Protein AF-A0A8D8B0F3-F1 (afdb_monomer_lite)

Organism: Culex pipiens (NCBI:txid7175)

pLDDT: mean 78.75, std 16.41, range [31.86, 97.25]

Secondary structure (DSSP, 8-state):
---TT-TT---PPTT-EEE-TTT--EEEEEEGGG-HHHHHHHHTT-----EEEEETTEEEEEE-TT---------------GGG-HHHHHHHHHHHHTTEEEEEE--TTS-SPPEEEEEE-------S--SSPPPPPTTSSTTEEEEEEEETTEEEEEEEEEEEETTEEEE-GGGSEETTTEEEEEEEES-S-TT-SSSS---EEE-

Sequence (207 aa):
PCKAVDSSCFVRVPGDDCVVQRTNAPGICRPVAECPSVIDDIRNRRGNPTKCGFINKVQVVCCPDGVQPRTTSSTTSATATLSNHPKIAEKCAEYGEAVYSKEYVSSPLGVDEPRLQRLDKCGHKAVELIVDGEAAKSREFPHMALVGYGGVPAVQYLCGGSLVSDRFVLTAGHCIISQEHGPATVVRLGELALDSSNDEAFPEDFA

Structure (mmCIF, N/CA/C/O backbone):
data_AF-A0A8D8B0F3-F1
#
_entry.id   AF-A0A8D8B0F3-F1
#
loop_
_atom_site.group_PDB
_atom_site.id
_atom_site.type_symbol
_atom_site.label_atom_id
_atom_site.label_alt_id
_atom_site.label_comp_id
_atom_site.label_asym_id
_atom_site.label_entity_id
_atom_site.label_seq_id
_atom_site.pdbx_PDB_ins_code
_atom_site.Cartn_x
_atom_site.Cartn_y
_atom_site.Cartn_z
_atom_site.occupancy
_atom_site.B_iso_or_equiv
_atom_site.auth_seq_id
_atom_site.auth_comp_id
_atom_site.auth_asym_id
_atom_site.auth_atom_id
_atom_site.pdbx_PDB_model_num
ATOM 1 N N . PRO A 1 1 ? -0.234 13.756 14.899 1.00 34.56 1 PRO A N 1
ATOM 2 C CA . PRO A 1 1 ? 0.165 12.458 14.306 1.00 34.56 1 PRO A CA 1
ATOM 3 C C . PRO A 1 1 ? -0.014 11.330 15.330 1.00 34.56 1 PRO A C 1
ATOM 5 O O . PRO A 1 1 ? 0.627 11.345 16.378 1.00 34.56 1 PRO A O 1
ATOM 8 N N . CYS A 1 2 ? -0.964 10.423 15.100 1.00 32.31 2 CYS A N 1
ATOM 9 C CA . CYS A 1 2 ? -1.244 9.347 16.049 1.00 32.31 2 CYS A CA 1
ATOM 10 C C . CYS A 1 2 ? -0.330 8.148 15.774 1.00 32.31 2 CYS A C 1
ATOM 12 O O . CYS A 1 2 ? -0.227 7.685 14.641 1.00 32.31 2 CYS A O 1
ATOM 14 N N . LYS A 1 3 ? 0.351 7.679 16.822 1.00 31.86 3 LYS A N 1
ATOM 15 C CA . LYS A 1 3 ? 1.250 6.521 16.800 1.00 31.86 3 LYS A CA 1
ATOM 16 C C . LYS A 1 3 ? 0.427 5.234 16.890 1.00 31.86 3 LYS A C 1
ATOM 18 O O . LYS A 1 3 ? -0.490 5.156 17.700 1.00 31.86 3 LYS A O 1
ATOM 23 N N . ALA A 1 4 ? 0.806 4.217 16.121 1.00 35.56 4 ALA A N 1
ATOM 24 C CA . ALA A 1 4 ? 0.093 2.942 15.964 1.00 35.56 4 ALA A CA 1
ATOM 25 C C . ALA A 1 4 ? -0.005 2.048 17.226 1.00 35.56 4 ALA A C 1
ATOM 27 O O . ALA A 1 4 ? -0.521 0.941 17.140 1.00 35.56 4 ALA A O 1
ATOM 28 N N . VAL A 1 5 ? 0.481 2.497 18.390 1.00 38.06 5 VAL A N 1
ATOM 29 C CA . VAL A 1 5 ? 0.571 1.680 19.620 1.00 38.06 5 VAL A CA 1
ATOM 30 C C . VAL A 1 5 ? -0.311 2.223 20.751 1.00 38.06 5 VAL A C 1
ATOM 32 O O . VAL A 1 5 ? -0.392 1.623 21.818 1.00 38.06 5 VAL A O 1
ATOM 35 N N . ASP A 1 6 ? -0.996 3.348 20.541 1.00 32.00 6 ASP A N 1
ATOM 36 C CA . ASP A 1 6 ? -1.935 3.859 21.535 1.00 32.00 6 ASP A CA 1
ATOM 37 C C . ASP A 1 6 ? -3.355 3.357 21.231 1.00 32.00 6 ASP A C 1
ATOM 39 O O . ASP A 1 6 ? -3.942 3.667 20.191 1.00 32.00 6 ASP A O 1
ATOM 43 N N . SER A 1 7 ? -3.916 2.594 22.171 1.00 40.03 7 SER A N 1
ATOM 44 C CA . SER A 1 7 ? -5.300 2.098 22.156 1.00 40.03 7 SER A CA 1
ATOM 45 C C . SER A 1 7 ? -6.343 3.227 22.211 1.00 40.03 7 SER A C 1
ATOM 47 O O . SER A 1 7 ? -7.543 2.971 22.126 1.00 40.03 7 SER A O 1
ATOM 49 N N . SER A 1 8 ? -5.900 4.484 22.293 1.00 42.88 8 SER A N 1
ATOM 50 C CA . SER A 1 8 ? -6.717 5.689 22.158 1.00 42.88 8 SER A CA 1
ATOM 51 C C . SER A 1 8 ? -6.960 6.146 20.707 1.00 42.88 8 SER A C 1
ATOM 53 O O . SER A 1 8 ? -7.779 7.044 20.481 1.00 42.88 8 SER A O 1
ATOM 55 N N . CYS A 1 9 ? -6.300 5.545 19.707 1.00 45.97 9 CYS A N 1
ATOM 56 C CA . CYS A 1 9 ? -6.424 5.942 18.301 1.00 45.97 9 CYS A CA 1
ATOM 57 C C . CYS A 1 9 ? -7.470 5.117 17.533 1.00 45.97 9 CYS A C 1
ATOM 59 O O . CYS A 1 9 ? -7.173 4.468 16.530 1.00 45.97 9 CYS A O 1
ATOM 61 N N . PHE A 1 10 ? -8.722 5.173 17.979 1.00 55.19 10 PHE A N 1
ATOM 62 C CA . PHE A 1 10 ? -9.845 4.786 17.129 1.00 55.19 10 PHE A CA 1
ATOM 63 C C . PHE A 1 10 ? -10.117 5.902 16.115 1.00 55.19 10 PHE A C 1
ATOM 65 O O . PHE A 1 10 ? -10.173 7.078 16.483 1.00 55.19 10 PHE A O 1
ATOM 72 N N . VAL A 1 11 ? -10.290 5.543 14.837 1.00 56.44 11 VAL A N 1
ATOM 73 C CA . VAL A 1 11 ? -10.904 6.449 13.857 1.00 56.44 11 VAL A CA 1
ATOM 74 C C . VAL A 1 11 ? -12.311 6.730 14.367 1.00 56.44 11 VAL A C 1
ATOM 76 O O . VAL A 1 11 ? -13.155 5.836 14.354 1.00 56.44 11 VAL A O 1
ATOM 79 N N . ARG A 1 12 ? -12.540 7.944 14.871 1.00 68.75 12 ARG A N 1
ATOM 80 C CA . ARG A 1 12 ? -13.827 8.307 15.460 1.00 68.75 12 ARG A CA 1
ATOM 81 C C . ARG A 1 12 ? -14.841 8.527 14.345 1.00 68.75 12 ARG A C 1
ATOM 83 O O . ARG A 1 12 ? -14.588 9.298 13.412 1.00 68.75 12 ARG A O 1
ATOM 90 N N . VAL A 1 13 ? -15.969 7.837 14.431 1.00 70.06 13 VAL A N 1
ATOM 91 C CA . VAL A 1 13 ? -17.090 7.973 13.498 1.00 70.06 13 VAL A CA 1
ATOM 92 C C . VAL A 1 13 ? -18.001 9.127 13.940 1.00 70.06 13 VAL A C 1
ATOM 94 O O . VAL A 1 13 ? -17.898 9.606 15.072 1.00 70.06 13 VAL A O 1
ATOM 97 N N . PRO A 1 14 ? -18.879 9.652 13.065 1.00 76.19 14 PRO A N 1
ATOM 98 C CA . PRO A 1 14 ? -19.844 10.657 13.472 1.00 76.19 14 PRO A CA 1
ATOM 99 C C . PRO A 1 14 ? -20.709 10.156 14.620 1.00 76.19 14 PRO A C 1
ATOM 101 O O . PRO A 1 14 ? -21.250 9.055 14.552 1.00 76.19 14 PRO A O 1
ATOM 104 N N . GLY A 1 15 ? -20.859 10.991 15.642 1.00 74.19 15 GLY A N 1
ATOM 105 C CA . GLY A 1 15 ? -21.573 10.650 16.868 1.00 74.19 15 GLY A CA 1
ATOM 106 C C . GLY A 1 15 ? -20.673 10.215 18.023 1.00 74.19 15 GLY A C 1
ATOM 107 O O . GLY A 1 15 ? -21.148 10.228 19.154 1.00 74.19 15 GLY A O 1
ATOM 108 N N . ASP A 1 16 ? -19.394 9.913 17.782 1.00 78.38 16 ASP A N 1
ATOM 109 C CA . ASP A 1 16 ? -18.450 9.636 18.866 1.00 78.38 16 ASP A CA 1
ATOM 110 C C . ASP A 1 16 ? -18.144 10.909 19.661 1.00 78.38 16 ASP A C 1
ATOM 112 O O . ASP A 1 16 ? -17.936 11.986 19.089 1.00 78.38 16 ASP A O 1
ATOM 116 N N . ASP A 1 17 ? -18.045 10.773 20.983 1.00 82.75 17 ASP A N 1
ATOM 117 C CA . ASP A 1 17 ? -17.523 11.831 21.846 1.00 82.75 17 ASP A CA 1
ATOM 118 C C . ASP A 1 17 ? -16.095 12.180 21.423 1.00 82.75 17 ASP A C 1
ATOM 120 O O . ASP A 1 17 ? -15.359 11.328 20.930 1.00 82.75 17 ASP A O 1
ATOM 124 N N . CYS A 1 18 ? -15.664 13.420 21.621 1.00 83.69 18 CYS A N 1
ATOM 125 C CA . CYS A 1 18 ? -14.308 13.884 21.349 1.00 83.69 18 CYS A CA 1
ATOM 126 C C . CYS A 1 18 ? -13.928 15.058 22.250 1.00 83.69 18 CYS A C 1
ATOM 128 O O . CYS A 1 18 ? -14.769 15.656 22.914 1.00 83.69 18 CYS A O 1
ATOM 130 N N . VAL A 1 19 ? -12.636 15.382 22.294 1.00 86.25 19 VAL A N 1
ATOM 131 C CA . VAL A 1 19 ? -12.127 16.546 23.024 1.00 86.25 19 VAL A CA 1
ATOM 132 C C . VAL A 1 19 ? -11.327 17.401 22.057 1.00 86.25 19 VAL A C 1
ATOM 134 O O . VAL A 1 19 ? -10.432 16.908 21.368 1.00 86.25 19 VAL A O 1
ATOM 137 N N . VAL A 1 20 ? -11.659 18.687 21.987 1.00 83.25 20 VAL A N 1
ATOM 138 C CA . VAL A 1 20 ? -10.957 19.654 21.143 1.00 83.25 20 VAL A CA 1
ATOM 139 C C . VAL A 1 20 ? -9.551 19.861 21.707 1.00 83.25 20 VAL A C 1
ATOM 141 O O . VAL A 1 20 ? -9.396 20.389 22.804 1.00 83.25 20 VAL A O 1
ATOM 144 N N . GLN A 1 21 ? -8.510 19.508 20.951 1.00 81.62 21 GLN A N 1
ATOM 145 C CA . GLN A 1 21 ? -7.117 19.525 21.430 1.00 81.62 21 GLN A CA 1
ATOM 146 C C . GLN A 1 21 ? -6.632 20.913 21.872 1.00 81.62 21 GLN A C 1
ATOM 148 O O . GLN A 1 21 ? -5.777 21.022 22.744 1.00 81.62 21 GLN A O 1
ATOM 153 N N . ARG A 1 22 ? -7.170 21.984 21.276 1.00 77.50 22 ARG A N 1
ATOM 154 C CA . ARG A 1 22 ? -6.751 23.365 21.566 1.00 77.50 22 ARG A CA 1
ATOM 155 C C . ARG A 1 22 ? -7.355 23.918 22.855 1.00 77.50 22 ARG A C 1
ATOM 157 O O . ARG A 1 22 ? -6.695 24.659 23.571 1.00 77.50 22 ARG A O 1
ATOM 164 N N . THR A 1 23 ? -8.630 23.637 23.096 1.00 80.56 23 THR A N 1
ATOM 165 C CA . THR A 1 23 ? -9.413 24.253 24.181 1.00 80.56 23 THR A CA 1
ATOM 166 C C . THR A 1 23 ? -9.734 23.278 25.302 1.00 80.56 23 THR A C 1
ATOM 168 O O . THR A 1 23 ? -10.270 23.691 26.324 1.00 80.56 23 THR A O 1
ATOM 171 N N . ASN A 1 24 ? -9.428 21.994 25.109 1.00 81.44 24 ASN A N 1
ATOM 172 C CA . ASN A 1 24 ? -9.821 20.895 25.982 1.00 81.44 24 ASN A CA 1
ATOM 173 C C . ASN A 1 24 ? -11.343 20.812 26.212 1.00 81.44 24 ASN A C 1
ATOM 175 O O . ASN A 1 24 ? -11.803 20.254 27.205 1.00 81.44 24 ASN A O 1
ATOM 179 N N . ALA A 1 25 ? -12.127 21.397 25.300 1.00 82.50 25 ALA A N 1
ATOM 180 C CA . ALA A 1 25 ? -13.578 21.397 25.377 1.00 82.50 25 ALA A CA 1
ATOM 181 C C . ALA A 1 25 ? -14.131 20.044 24.898 1.00 82.50 25 ALA A C 1
ATOM 183 O O . ALA A 1 25 ? -13.638 19.521 23.890 1.00 82.50 25 ALA A O 1
ATOM 184 N N . PRO A 1 26 ? -15.147 19.483 25.575 1.00 85.94 26 PRO A N 1
ATOM 185 C CA . PRO A 1 26 ? -15.842 18.304 25.083 1.00 85.94 26 PRO A CA 1
ATOM 186 C C . PRO A 1 26 ? -16.615 18.645 23.802 1.00 85.94 26 PRO A C 1
ATOM 188 O O . PRO A 1 26 ? -17.116 19.757 23.635 1.00 85.94 26 PRO A O 1
ATOM 191 N N . GLY A 1 27 ? -16.698 17.682 22.895 1.00 88.06 27 GLY A N 1
ATOM 192 C CA . GLY A 1 27 ? -17.352 17.804 21.601 1.00 88.06 27 GLY A CA 1
ATOM 193 C C . GLY A 1 27 ? -17.874 16.459 21.113 1.00 88.06 27 GLY A C 1
ATOM 194 O O . GLY A 1 27 ? -17.629 15.425 21.731 1.00 88.06 27 GLY A O 1
ATOM 195 N N . ILE A 1 28 ? -18.562 16.475 19.976 1.00 88.81 28 ILE A N 1
ATOM 196 C CA . ILE A 1 28 ? -18.997 15.277 19.253 1.00 88.81 28 ILE A CA 1
ATOM 197 C C . ILE A 1 28 ? -18.438 15.336 17.831 1.00 88.81 28 ILE A C 1
ATOM 199 O O . ILE A 1 28 ? -18.448 16.388 17.184 1.00 88.81 28 ILE A O 1
ATOM 203 N N . CYS A 1 29 ? -17.939 14.211 17.328 1.00 86.75 29 CYS A N 1
ATOM 204 C CA . CYS A 1 29 ? -17.440 14.098 15.966 1.00 86.75 29 CYS A CA 1
ATOM 205 C C . CYS A 1 29 ? -18.591 14.237 14.964 1.00 86.75 29 CYS A C 1
ATOM 207 O O . CYS A 1 29 ? -19.554 13.472 15.006 1.00 86.75 29 CYS A O 1
ATOM 209 N N . ARG A 1 30 ? -18.507 15.208 14.048 1.00 88.81 30 ARG A N 1
ATOM 210 C CA . ARG A 1 30 ? -19.507 15.441 12.988 1.00 88.81 30 ARG A CA 1
ATOM 211 C C . ARG A 1 30 ? -18.830 15.900 11.691 1.00 88.81 30 ARG A C 1
ATOM 213 O O . ARG A 1 30 ? -17.687 16.369 11.735 1.00 88.81 30 ARG A O 1
ATOM 220 N N . PRO A 1 31 ? -19.483 15.760 10.523 1.00 87.81 31 PRO A N 1
ATOM 221 C CA . PRO A 1 31 ? -18.988 16.351 9.283 1.00 87.81 31 PRO A CA 1
ATOM 222 C C . PRO A 1 31 ? -18.727 17.848 9.457 1.00 87.81 31 PRO A C 1
ATOM 224 O O . PRO A 1 31 ? -19.528 18.543 10.077 1.00 87.81 31 PRO A O 1
ATOM 227 N N . VAL A 1 32 ? -17.638 18.365 8.880 1.00 87.31 32 VAL A N 1
ATOM 228 C CA . VAL A 1 32 ? -17.292 19.797 8.995 1.00 87.31 32 VAL A CA 1
ATOM 229 C C . VAL A 1 32 ? -18.427 20.723 8.541 1.00 87.31 32 VAL A C 1
ATOM 231 O O . VAL A 1 32 ? -18.614 21.784 9.121 1.00 87.31 32 VAL A O 1
ATOM 234 N N . ALA A 1 33 ? -19.233 20.289 7.568 1.00 83.94 33 ALA A N 1
ATOM 235 C CA . ALA A 1 33 ? -20.403 21.019 7.083 1.00 83.94 33 ALA A CA 1
ATOM 236 C C . ALA A 1 33 ? -21.503 21.217 8.148 1.00 83.94 33 ALA A C 1
ATOM 238 O O . ALA A 1 33 ? -22.312 22.129 8.025 1.00 83.94 33 ALA A O 1
ATOM 239 N N . GLU A 1 34 ? -21.528 20.384 9.190 1.00 86.88 34 GLU A N 1
ATOM 240 C CA . GLU A 1 34 ? -22.518 20.407 10.273 1.00 86.88 34 GLU A CA 1
ATOM 241 C C . GLU A 1 34 ? -22.009 21.116 11.540 1.00 86.88 34 GLU A C 1
ATOM 243 O O . GLU A 1 34 ? -22.671 21.056 12.575 1.00 86.88 34 GLU A O 1
ATOM 248 N N . CYS A 1 35 ? -20.843 21.771 11.489 1.00 88.44 35 CYS A N 1
ATOM 249 C CA . CYS A 1 35 ? -20.239 22.429 12.647 1.00 88.44 35 CYS A CA 1
ATOM 250 C C . CYS A 1 35 ? -19.888 23.903 12.361 1.00 88.44 35 CYS A C 1
ATOM 252 O O . CYS A 1 35 ? -18.762 24.199 11.944 1.00 88.44 35 CYS A O 1
ATOM 254 N N . PRO A 1 36 ? -20.826 24.847 12.582 1.00 88.50 36 PRO A N 1
ATOM 255 C CA . PRO A 1 36 ? -20.622 26.266 12.288 1.00 88.50 36 PRO A CA 1
ATOM 256 C C . PRO A 1 36 ? -19.442 26.885 13.045 1.00 88.50 36 PRO A C 1
ATOM 258 O O . PRO A 1 36 ? -18.662 27.617 12.442 1.00 88.50 36 PRO A O 1
ATOM 261 N N . SER A 1 37 ? -19.254 26.536 14.323 1.00 86.19 37 SER A N 1
ATOM 262 C CA . SER A 1 37 ? -18.134 27.033 15.140 1.00 86.19 37 SER A CA 1
ATOM 263 C C . SER A 1 37 ? -16.770 26.707 14.526 1.00 86.19 37 SER A C 1
ATOM 265 O O . SER A 1 37 ? -15.882 27.557 14.455 1.00 86.19 37 SER A O 1
ATOM 267 N N . VAL A 1 38 ? -16.615 25.485 14.014 1.00 87.38 38 VAL A N 1
ATOM 268 C CA . VAL A 1 38 ? -15.385 25.041 13.354 1.00 87.38 38 VAL A CA 1
ATOM 269 C C . VAL A 1 38 ? -15.227 25.680 11.973 1.00 87.38 38 VAL A C 1
ATOM 271 O O . VAL A 1 38 ? -14.112 26.050 11.604 1.00 87.38 38 VAL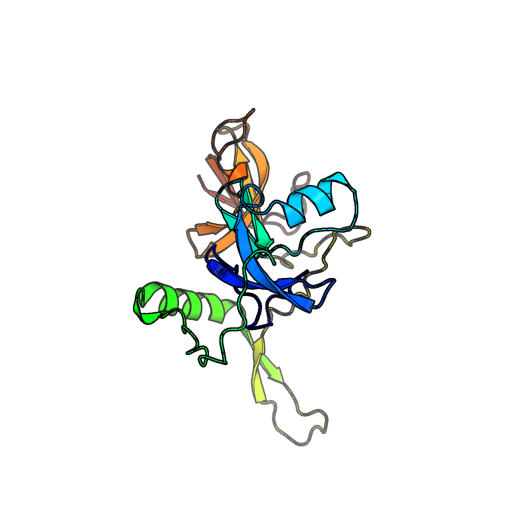 A O 1
ATOM 274 N N . ILE A 1 39 ? -16.315 25.859 11.217 1.00 87.31 39 ILE A N 1
ATOM 275 C CA . ILE A 1 39 ? -16.280 26.590 9.939 1.00 87.31 39 ILE A CA 1
ATOM 276 C C . ILE A 1 39 ? -15.801 28.031 10.161 1.00 87.31 39 ILE A C 1
ATOM 278 O O . ILE A 1 39 ? -14.943 28.510 9.415 1.00 87.31 39 ILE A O 1
ATOM 282 N N . ASP A 1 40 ? -16.297 28.706 11.198 1.00 86.12 40 ASP A N 1
ATOM 283 C CA . ASP A 1 40 ? -15.890 30.067 11.546 1.00 86.12 40 ASP A CA 1
ATOM 284 C C . ASP A 1 40 ? -14.425 30.137 11.989 1.00 86.12 40 ASP A C 1
ATOM 286 O O . ASP A 1 40 ? -13.707 31.061 11.594 1.00 86.12 40 ASP A O 1
ATOM 290 N N . ASP A 1 41 ? -13.946 29.154 12.751 1.00 85.25 41 ASP A N 1
ATOM 291 C CA . ASP A 1 41 ? -12.540 29.075 13.153 1.00 85.25 41 ASP A CA 1
ATOM 292 C C . ASP A 1 41 ? -11.609 28.864 11.949 1.00 85.25 41 ASP A C 1
ATOM 294 O O . ASP A 1 41 ? -10.568 29.524 11.853 1.00 85.25 41 ASP A O 1
ATOM 298 N N . ILE A 1 42 ? -11.997 28.018 10.989 1.00 84.38 42 ILE A N 1
ATOM 299 C CA . ILE A 1 42 ? -11.249 27.805 9.740 1.00 84.38 42 ILE A CA 1
ATOM 300 C C . ILE A 1 42 ? -11.253 29.086 8.899 1.00 84.38 42 ILE A C 1
ATOM 302 O O . ILE A 1 42 ? -10.196 29.540 8.449 1.00 84.38 42 ILE A O 1
ATOM 306 N N . ARG A 1 43 ? -12.425 29.708 8.715 1.00 87.88 43 ARG A N 1
ATOM 307 C CA . ARG A 1 43 ? -12.590 30.924 7.903 1.00 87.88 43 ARG A CA 1
ATOM 308 C C . ARG A 1 43 ? -11.782 32.094 8.458 1.00 87.88 43 ARG A C 1
ATOM 310 O O . ARG A 1 43 ? -11.183 32.844 7.690 1.00 87.88 43 ARG A O 1
ATOM 317 N N . ASN A 1 44 ? -11.724 32.216 9.781 1.00 89.69 44 ASN A N 1
ATOM 318 C CA . ASN A 1 44 ? -10.999 33.276 10.476 1.00 89.69 44 ASN A CA 1
ATOM 319 C C . ASN A 1 44 ? -9.555 32.893 10.849 1.00 89.69 44 ASN A C 1
ATOM 321 O O . ASN A 1 44 ? -8.909 33.635 11.588 1.00 89.69 44 ASN A O 1
ATOM 325 N N . ARG A 1 45 ? -9.039 31.755 10.354 1.00 82.44 45 ARG A N 1
ATOM 326 C CA . ARG A 1 45 ? -7.675 31.246 10.609 1.00 82.44 45 ARG A CA 1
ATOM 327 C C . ARG A 1 45 ? -7.316 31.152 12.101 1.00 82.44 45 ARG A C 1
ATOM 329 O O . ARG A 1 45 ? -6.171 31.379 12.486 1.00 82.44 45 ARG A O 1
ATOM 336 N N . ARG A 1 46 ? -8.287 30.807 12.950 1.00 79.50 46 ARG A N 1
ATOM 337 C CA . ARG A 1 46 ? -8.141 30.738 14.419 1.00 79.50 46 ARG A CA 1
ATOM 338 C C . ARG A 1 46 ? -7.543 29.422 14.925 1.00 79.50 46 ARG A C 1
ATOM 340 O O . ARG A 1 46 ? -7.301 29.277 16.123 1.00 79.50 46 ARG A O 1
ATOM 347 N N . GLY A 1 47 ? -7.272 28.477 14.028 1.00 78.06 47 GLY A N 1
ATOM 348 C CA . GLY A 1 47 ? -6.575 27.230 14.325 1.00 78.06 47 GLY A CA 1
ATOM 349 C C . GLY A 1 47 ? -7.000 26.094 13.403 1.00 78.06 47 GLY A C 1
ATOM 350 O O . GLY A 1 47 ? -7.977 26.203 12.666 1.00 78.06 47 GLY A O 1
ATOM 351 N N . ASN A 1 48 ? -6.258 24.987 13.455 1.00 80.44 48 ASN A N 1
ATOM 352 C CA . ASN A 1 48 ? -6.651 23.768 12.758 1.00 80.44 48 ASN A CA 1
ATOM 353 C C . ASN A 1 48 ? -7.697 23.003 13.584 1.00 80.44 48 ASN A C 1
ATOM 355 O O . ASN A 1 48 ? -7.501 22.826 14.791 1.00 80.44 48 ASN A O 1
ATOM 359 N N . PRO A 1 49 ? -8.780 22.510 12.959 1.00 84.88 49 PRO A N 1
ATOM 360 C CA . PRO A 1 49 ? -9.783 21.724 13.658 1.00 84.88 49 PRO A CA 1
ATOM 361 C C . PRO A 1 49 ? -9.190 20.411 14.169 1.00 84.88 49 PRO A C 1
ATOM 363 O O . PRO A 1 49 ? -8.347 19.788 13.516 1.00 84.88 49 PRO A O 1
ATOM 366 N N . THR A 1 50 ? -9.667 19.962 15.330 1.00 87.31 50 THR A N 1
ATOM 367 C CA . THR A 1 50 ? -9.340 18.621 15.828 1.00 87.31 50 THR A CA 1
ATOM 368 C C . THR A 1 50 ? -10.019 17.594 14.927 1.00 87.31 50 THR A C 1
ATOM 370 O O . THR A 1 50 ? -11.246 17.562 14.829 1.00 87.31 50 THR A O 1
ATOM 373 N N . LYS A 1 51 ? -9.218 16.788 14.228 1.00 87.62 51 LYS A N 1
ATOM 374 C CA . LYS A 1 51 ? -9.697 15.817 13.239 1.00 87.62 51 LYS A CA 1
ATOM 375 C C . LYS A 1 51 ? -10.118 14.530 13.948 1.00 87.62 51 LYS A C 1
ATOM 377 O O . LYS A 1 51 ? -9.308 13.941 14.656 1.00 87.62 51 LYS A O 1
ATOM 382 N N . CYS A 1 52 ? -11.358 14.103 13.729 1.00 82.50 52 CYS A N 1
ATOM 383 C CA . CYS A 1 52 ? -11.870 12.815 14.201 1.00 82.50 52 CYS A CA 1
ATOM 384 C C . CYS A 1 52 ? -11.593 11.691 13.192 1.00 82.50 52 CYS A C 1
ATOM 386 O O . CYS A 1 52 ? -11.240 10.580 13.577 1.00 82.50 52 CYS A O 1
ATOM 388 N N . GLY A 1 53 ? -11.726 11.997 11.896 1.00 81.75 53 GLY A N 1
ATOM 389 C CA . GLY A 1 53 ? -11.579 11.026 10.817 1.00 81.75 53 GLY A CA 1
ATOM 390 C C . GLY A 1 53 ? -12.075 11.558 9.473 1.00 81.75 53 GLY A C 1
ATOM 391 O O . GLY A 1 53 ? -12.190 12.770 9.268 1.00 81.75 53 GLY A O 1
ATOM 392 N N . PHE A 1 54 ? -12.378 10.641 8.557 1.00 77.31 54 PHE A N 1
ATOM 393 C CA . PHE A 1 54 ? -12.929 10.938 7.237 1.00 77.31 54 PHE A CA 1
ATOM 394 C C . PHE A 1 54 ? -14.028 9.937 6.894 1.00 77.31 54 PHE A C 1
ATOM 396 O O . PHE A 1 54 ? -13.860 8.738 7.104 1.00 77.31 54 PHE A O 1
ATOM 403 N N . ILE A 1 55 ? -15.130 10.428 6.327 1.00 70.38 55 ILE A N 1
ATOM 404 C CA . ILE A 1 55 ? -16.126 9.585 5.661 1.00 70.38 55 ILE A CA 1
ATOM 405 C C . ILE A 1 55 ? -16.135 9.957 4.194 1.00 70.38 55 ILE A C 1
ATOM 407 O O . ILE A 1 55 ? -16.440 11.096 3.833 1.00 70.38 55 ILE A O 1
ATOM 411 N N . ASN A 1 56 ? -15.824 8.987 3.340 1.00 75.19 56 ASN A N 1
ATOM 412 C CA . ASN A 1 56 ? -15.640 9.208 1.911 1.00 75.19 56 ASN A CA 1
ATOM 413 C C . ASN A 1 56 ? -14.599 10.323 1.672 1.00 75.19 56 ASN A C 1
ATOM 415 O O . ASN A 1 56 ? -13.422 10.145 1.970 1.00 75.19 56 ASN A O 1
ATOM 419 N N . LYS A 1 57 ? -15.036 11.486 1.168 1.00 72.38 57 LYS A N 1
ATOM 420 C CA . LYS A 1 57 ? -14.210 12.687 0.936 1.00 72.38 57 LYS A CA 1
ATOM 421 C C . LYS A 1 57 ? -14.503 13.825 1.922 1.00 72.38 57 LYS A C 1
ATOM 423 O O . LYS A 1 57 ? -13.988 14.927 1.758 1.00 72.38 57 LYS A O 1
ATOM 428 N N . VAL A 1 58 ? -15.351 13.587 2.920 1.00 75.44 58 VAL A N 1
ATOM 429 C CA . VAL A 1 58 ? -15.779 14.597 3.890 1.00 75.44 58 VAL A CA 1
ATOM 430 C C . VAL A 1 58 ? -14.962 14.448 5.167 1.00 75.44 58 VAL A C 1
ATOM 432 O O . VAL A 1 58 ? -14.902 13.373 5.766 1.00 75.44 58 VAL A O 1
ATOM 435 N N . GLN A 1 59 ? -14.324 15.539 5.587 1.00 81.88 59 GLN A N 1
ATOM 436 C CA . GLN A 1 59 ? -13.588 15.587 6.842 1.00 81.88 59 GLN A CA 1
ATOM 437 C C . GLN A 1 59 ? -14.554 15.619 8.028 1.00 81.88 59 GLN A C 1
ATOM 439 O O . GLN A 1 59 ? -15.461 16.454 8.084 1.00 81.88 59 GLN A O 1
ATOM 444 N N . VAL A 1 60 ? -14.323 14.726 8.987 1.00 87.19 60 VAL A N 1
ATOM 445 C CA . VAL A 1 60 ? -15.047 14.674 10.258 1.00 87.19 60 VAL A CA 1
ATOM 446 C C . VAL A 1 60 ? -14.193 15.363 11.320 1.00 87.19 60 VAL A C 1
ATOM 448 O O . VAL A 1 60 ? -13.018 15.029 11.513 1.00 87.19 60 VAL A O 1
ATOM 451 N N . VAL A 1 61 ? -14.777 16.342 12.004 1.00 89.44 61 VAL A N 1
ATOM 452 C CA . VAL A 1 61 ? -14.108 17.209 12.985 1.00 89.44 61 VAL A CA 1
ATOM 453 C C . VAL A 1 61 ? -14.811 17.128 14.335 1.00 89.44 61 VAL A C 1
ATOM 455 O O . VAL A 1 61 ? -15.996 16.806 14.409 1.00 89.44 61 VAL A O 1
ATOM 458 N N . CYS A 1 62 ? -14.078 17.423 15.405 1.00 89.38 62 CYS A N 1
ATOM 459 C CA . CYS A 1 62 ? -14.650 17.504 16.742 1.00 89.38 62 CYS A CA 1
ATOM 460 C C . CYS A 1 62 ? -15.435 18.811 16.903 1.00 89.38 62 CYS A C 1
ATOM 462 O O . CYS A 1 62 ? -14.834 19.887 16.872 1.00 89.38 62 CYS A O 1
ATOM 464 N N . CYS A 1 63 ? -16.757 18.716 17.056 1.00 90.31 63 CYS A N 1
ATOM 465 C CA . CYS A 1 63 ? -17.650 19.864 17.154 1.00 90.31 63 CYS A CA 1
ATOM 466 C C . CYS A 1 63 ? -18.079 20.120 18.610 1.00 90.31 63 CYS A C 1
ATOM 468 O O . CYS A 1 63 ? -18.697 19.235 19.204 1.00 90.31 63 CYS A O 1
ATOM 470 N N . PRO A 1 64 ? -17.786 21.294 19.199 1.00 86.81 64 PRO A N 1
ATOM 471 C CA . PRO A 1 64 ? -18.174 21.617 20.576 1.00 86.81 64 PRO A CA 1
ATOM 472 C C . PRO A 1 64 ? -19.639 22.079 20.723 1.00 86.81 64 PRO A C 1
ATOM 474 O O . PRO A 1 64 ? -20.128 22.229 21.842 1.00 86.81 64 PRO A O 1
ATOM 477 N N . ASP A 1 65 ? -20.351 22.322 19.618 1.00 82.00 65 ASP A N 1
ATOM 478 C CA . ASP A 1 65 ? -21.699 22.895 19.641 1.00 82.00 65 ASP A CA 1
ATOM 479 C C . ASP A 1 65 ? -22.733 21.901 20.207 1.00 82.00 65 ASP A C 1
ATOM 481 O O . ASP A 1 65 ? -22.951 20.821 19.658 1.00 82.00 65 ASP A O 1
ATOM 485 N N . GLY A 1 66 ? -23.416 22.285 21.292 1.00 66.12 66 GLY A N 1
ATOM 486 C CA . GLY A 1 66 ? -24.578 21.555 21.821 1.00 66.12 66 GLY A CA 1
ATOM 487 C C . GLY A 1 66 ? -24.284 20.413 22.802 1.00 66.12 66 GLY A C 1
ATOM 488 O O . GLY A 1 66 ? -25.195 19.645 23.114 1.00 66.12 66 GLY A O 1
ATOM 489 N N . VAL A 1 67 ? -23.061 20.294 23.330 1.00 63.91 67 VAL A N 1
ATOM 490 C CA . VAL A 1 67 ? -22.735 19.276 24.343 1.00 63.91 67 VAL A CA 1
ATOM 491 C C . VAL A 1 67 ? -23.225 19.719 25.727 1.00 63.91 67 VAL A C 1
ATOM 493 O O . VAL A 1 67 ? -22.605 20.550 26.389 1.00 63.91 67 VAL A O 1
ATOM 496 N N . GLN A 1 68 ? -24.346 19.158 26.192 1.00 51.88 68 GLN A N 1
ATOM 497 C CA . GLN A 1 68 ? -24.678 19.179 27.622 1.00 51.88 68 GLN A CA 1
ATOM 498 C C . GLN A 1 68 ? -23.734 18.234 28.384 1.00 51.88 68 GLN A C 1
ATOM 500 O O . GLN A 1 68 ? -23.414 17.161 27.866 1.00 51.88 68 GLN A O 1
ATOM 505 N N . PRO A 1 69 ? -23.313 18.576 29.617 1.00 46.53 69 PRO A N 1
ATOM 506 C CA . PRO A 1 69 ? -22.460 17.709 30.418 1.00 46.53 69 PRO A CA 1
ATOM 507 C C . PRO A 1 69 ? -23.228 16.436 30.787 1.00 46.53 69 PRO A C 1
ATOM 509 O O . PRO A 1 69 ? -24.030 16.426 31.719 1.00 46.53 69 PRO A O 1
ATOM 512 N N . ARG A 1 70 ? -23.004 15.351 30.039 1.00 45.44 70 ARG A N 1
ATOM 513 C CA . ARG A 1 70 ? -23.454 14.015 30.424 1.00 45.44 70 ARG A CA 1
ATOM 514 C C . ARG A 1 70 ? -22.449 13.430 31.404 1.00 45.44 70 ARG A C 1
ATOM 516 O O . ARG A 1 70 ? -21.288 13.198 31.082 1.00 45.44 70 ARG A O 1
ATOM 523 N N . THR A 1 71 ? -22.938 13.228 32.619 1.00 40.22 71 THR A N 1
ATOM 524 C CA . THR A 1 71 ? -22.332 12.439 33.683 1.00 40.22 71 THR A CA 1
ATOM 525 C C . THR A 1 71 ? -21.817 11.119 33.122 1.00 40.22 71 THR A C 1
ATOM 527 O O . THR A 1 71 ? -22.547 10.413 32.433 1.00 40.22 71 THR A O 1
ATOM 530 N N . THR A 1 72 ? -20.557 10.825 33.442 1.00 45.62 72 THR A N 1
ATOM 531 C CA . THR A 1 72 ? -19.819 9.571 33.246 1.00 45.62 72 THR A CA 1
ATOM 532 C C . THR A 1 72 ? -20.709 8.334 33.111 1.00 45.62 72 THR A C 1
ATOM 534 O O . THR A 1 72 ? -20.988 7.642 34.090 1.00 45.62 72 THR A O 1
ATOM 537 N N . SER A 1 73 ? -21.117 8.013 31.889 1.00 43.25 73 SER A N 1
ATOM 538 C CA . SER A 1 73 ? -21.479 6.652 31.524 1.00 43.25 73 SER A CA 1
ATOM 539 C C . SER A 1 73 ? -20.190 5.973 31.101 1.00 43.25 73 SER A C 1
ATOM 541 O O . SER A 1 73 ? -19.614 6.294 30.066 1.00 43.25 73 SER A O 1
ATOM 543 N N . SER A 1 74 ? -19.724 5.088 31.978 1.00 42.03 74 SER A N 1
ATOM 544 C CA . SER A 1 74 ? -18.676 4.107 31.738 1.00 42.03 74 SER A CA 1
ATOM 545 C C . SER A 1 74 ? -18.685 3.642 30.285 1.00 42.03 74 SER A C 1
ATOM 547 O O . SER A 1 74 ? -19.619 2.963 29.854 1.00 42.03 74 SER A O 1
ATOM 549 N N . THR A 1 75 ? -17.639 4.002 29.546 1.00 37.50 75 THR A N 1
ATOM 550 C CA . THR A 1 75 ? -17.294 3.370 28.281 1.00 37.50 75 THR A CA 1
ATOM 551 C C . THR A 1 75 ? -17.050 1.899 28.589 1.00 37.50 75 THR A C 1
ATOM 553 O O . THR A 1 75 ? -15.963 1.504 29.004 1.00 37.50 75 THR A O 1
ATOM 556 N N . THR A 1 76 ? -18.074 1.064 28.431 1.00 38.44 76 THR A N 1
ATOM 557 C CA . THR A 1 76 ? -17.838 -0.318 28.035 1.00 38.44 76 THR A CA 1
ATOM 558 C C . THR A 1 76 ? -17.030 -0.214 26.762 1.00 38.44 76 THR A C 1
ATOM 560 O O . THR A 1 76 ? -17.557 0.208 25.733 1.00 38.44 76 THR A O 1
ATOM 563 N N . SER A 1 77 ? -15.736 -0.507 26.870 1.00 43.38 77 SER A N 1
ATOM 564 C CA . SER A 1 77 ? -14.873 -0.783 25.741 1.00 43.38 77 SER A CA 1
ATOM 565 C C . SER A 1 77 ? -15.662 -1.683 24.807 1.00 43.38 77 SER A C 1
ATOM 567 O O . SER A 1 77 ? -15.887 -2.855 25.107 1.00 43.38 77 SER A O 1
ATOM 569 N N . ALA A 1 78 ? -16.130 -1.127 23.693 1.00 42.31 78 ALA A N 1
ATOM 570 C CA . ALA A 1 78 ? -16.438 -1.936 22.543 1.00 42.31 78 ALA A CA 1
ATOM 571 C C . ALA A 1 78 ? -15.079 -2.475 22.104 1.00 42.31 78 ALA A C 1
ATOM 573 O O . ALA A 1 78 ? -14.381 -1.888 21.282 1.00 42.31 78 ALA A O 1
ATOM 574 N N . THR A 1 79 ? -14.660 -3.577 22.729 1.00 41.00 79 THR A N 1
ATOM 575 C CA . THR A 1 79 ? -13.857 -4.581 22.061 1.00 41.00 79 THR A CA 1
ATOM 576 C C . THR A 1 79 ? -14.601 -4.805 20.760 1.00 41.00 79 THR A C 1
ATOM 578 O O . THR A 1 79 ? -15.658 -5.434 20.767 1.00 41.00 79 THR A O 1
ATOM 581 N N . ALA A 1 80 ? -14.138 -4.172 19.678 1.00 44.78 80 ALA A N 1
ATOM 582 C CA . ALA A 1 80 ? -14.584 -4.510 18.346 1.00 44.78 80 ALA A CA 1
ATOM 583 C C . ALA A 1 80 ? -14.394 -6.013 18.284 1.00 44.78 80 ALA A C 1
ATOM 585 O O . ALA A 1 80 ? -13.280 -6.533 18.385 1.00 44.78 80 ALA A O 1
ATOM 586 N N . THR A 1 81 ? -15.512 -6.708 18.324 1.00 46.47 81 THR A N 1
ATOM 587 C CA . THR A 1 81 ? -15.540 -8.135 18.436 1.00 46.47 81 THR A CA 1
ATOM 588 C C . THR A 1 81 ? -14.948 -8.657 17.138 1.00 46.47 81 THR A C 1
ATOM 590 O O . THR A 1 81 ? -15.647 -8.827 16.142 1.00 46.47 81 THR A O 1
ATOM 593 N N . LEU A 1 82 ? -13.657 -9.008 17.164 1.00 50.88 82 LEU A N 1
ATOM 594 C CA . LEU A 1 82 ? -13.100 -9.975 16.217 1.00 50.88 82 LEU A CA 1
ATOM 595 C C . LEU A 1 82 ? -13.937 -11.275 16.205 1.00 50.88 82 LEU A C 1
ATOM 597 O O . LEU A 1 82 ? -13.801 -12.082 15.292 1.00 50.88 82 LEU A O 1
ATOM 601 N N . SER A 1 83 ? -14.860 -11.458 17.163 1.00 53.44 83 SER A N 1
ATOM 602 C CA . SER A 1 83 ? -15.844 -12.539 17.188 1.00 53.44 83 SER A CA 1
ATOM 603 C C . SER A 1 83 ? -16.804 -12.563 15.995 1.00 53.44 83 SER A C 1
ATOM 605 O O . SER A 1 83 ? -17.344 -13.627 15.716 1.00 53.44 83 SER A O 1
ATOM 607 N N . ASN A 1 84 ? -17.024 -11.455 15.276 1.00 59.72 84 ASN A N 1
ATOM 608 C CA . ASN A 1 84 ? -17.916 -11.481 14.106 1.00 59.72 84 ASN A CA 1
ATOM 609 C C . ASN A 1 84 ? -17.240 -12.062 12.852 1.00 59.72 84 ASN A C 1
ATOM 611 O O . ASN A 1 84 ? -17.928 -12.518 11.941 1.00 59.72 84 ASN A O 1
ATOM 615 N N . HIS A 1 85 ? -15.903 -12.113 12.815 1.00 75.81 85 HIS A N 1
ATOM 616 C CA . HIS A 1 85 ? -15.141 -12.666 11.697 1.00 75.81 85 HIS A CA 1
ATOM 617 C C . HIS A 1 85 ? -13.926 -13.464 12.200 1.00 75.81 85 HIS A C 1
ATOM 619 O O . HIS A 1 85 ? -12.789 -12.999 12.087 1.00 75.81 85 HIS A O 1
ATOM 625 N N . PRO A 1 86 ? -14.136 -14.693 12.713 1.00 82.38 86 PRO A N 1
ATOM 626 C CA . PRO A 1 86 ? -13.068 -15.506 13.303 1.00 82.38 86 PRO A CA 1
ATOM 627 C C . PRO A 1 86 ? -11.916 -15.777 12.326 1.00 82.38 86 PRO A C 1
ATOM 629 O O . PRO A 1 86 ? -10.759 -15.790 12.727 1.00 82.38 86 PRO A O 1
ATOM 632 N N . LYS A 1 87 ? -12.218 -15.883 11.025 1.00 84.19 87 LYS A N 1
ATOM 633 C CA . LYS A 1 87 ? -11.208 -16.058 9.972 1.00 84.19 87 LYS A CA 1
ATOM 634 C C . LYS A 1 87 ? -10.247 -14.873 9.846 1.00 84.19 87 LYS A C 1
ATOM 636 O O . LYS A 1 87 ? -9.090 -15.077 9.507 1.00 84.19 87 LYS A O 1
ATOM 641 N N . ILE A 1 88 ? -10.711 -13.644 10.093 1.00 81.56 88 ILE A N 1
ATOM 642 C CA . ILE A 1 88 ? -9.844 -12.456 10.046 1.00 81.56 88 ILE A CA 1
ATOM 643 C C . ILE A 1 88 ? -8.874 -12.504 11.225 1.00 81.56 88 ILE A C 1
ATOM 645 O O . ILE A 1 88 ? -7.680 -12.316 11.032 1.00 81.56 88 ILE A O 1
ATOM 649 N N . ALA A 1 89 ? -9.374 -12.824 12.422 1.00 82.69 89 ALA A N 1
ATOM 650 C CA . ALA A 1 89 ? -8.547 -12.979 13.617 1.00 82.69 89 ALA A CA 1
ATOM 651 C C . ALA A 1 89 ? -7.456 -14.036 13.423 1.00 82.69 89 ALA A C 1
ATOM 653 O O . ALA A 1 89 ? -6.289 -13.790 13.717 1.00 82.69 89 ALA A O 1
ATOM 654 N N . GLU A 1 90 ? -7.850 -15.188 12.884 1.00 87.81 90 GLU A N 1
ATOM 655 C CA . GLU A 1 90 ? -6.960 -16.302 12.581 1.00 87.81 90 GLU A CA 1
ATOM 656 C C . GLU A 1 90 ? -5.882 -15.899 11.572 1.00 87.81 90 GLU A C 1
ATOM 658 O O . GLU A 1 90 ? -4.698 -16.068 11.847 1.00 87.81 90 GLU A O 1
ATOM 663 N N . LYS A 1 91 ? -6.267 -15.284 10.445 1.00 85.06 91 LYS A N 1
ATOM 664 C CA . LYS A 1 91 ? -5.307 -14.848 9.424 1.00 85.06 91 LYS A CA 1
ATOM 665 C C . LYS A 1 91 ? -4.391 -13.725 9.894 1.00 85.06 91 LYS A C 1
ATOM 667 O O . LYS A 1 91 ? -3.208 -13.757 9.584 1.00 85.06 91 LYS A O 1
ATOM 672 N N . CYS A 1 92 ? -4.887 -12.766 10.672 1.00 83.38 92 CYS A N 1
ATOM 673 C CA . CYS A 1 92 ? -4.032 -11.748 11.281 1.00 83.38 92 CYS A CA 1
ATOM 674 C C . CYS A 1 92 ? -3.000 -12.370 12.233 1.00 83.38 92 CYS A C 1
ATOM 676 O O . CYS A 1 92 ? -1.847 -11.947 12.224 1.00 83.38 92 CYS A O 1
ATOM 678 N N . ALA A 1 93 ? -3.391 -13.374 13.025 1.00 84.94 93 ALA A N 1
ATOM 679 C CA . ALA A 1 93 ? -2.461 -14.096 13.888 1.00 84.94 93 ALA A CA 1
ATOM 680 C C . ALA A 1 93 ? -1.433 -14.895 13.070 1.00 84.94 93 ALA A C 1
ATOM 682 O O . ALA A 1 93 ? -0.244 -14.823 13.361 1.00 84.94 93 ALA A O 1
ATOM 683 N N . GLU A 1 94 ? -1.874 -15.590 12.018 1.00 86.38 94 GLU A N 1
ATOM 684 C CA . GLU A 1 94 ? -1.014 -16.353 11.104 1.00 86.38 94 GLU A CA 1
ATOM 685 C C . GLU A 1 94 ? 0.022 -15.460 10.408 1.00 86.38 94 GLU A C 1
ATOM 687 O O . GLU A 1 94 ? 1.218 -15.725 10.499 1.00 86.38 94 GLU A O 1
ATOM 692 N N . TYR A 1 95 ? -0.406 -14.365 9.770 1.00 83.44 95 TYR A N 1
ATOM 693 C CA . TYR A 1 95 ? 0.505 -13.442 9.086 1.00 83.44 95 TYR A CA 1
ATOM 694 C C . TYR A 1 95 ? 1.406 -12.675 10.060 1.00 83.44 95 TYR A C 1
ATOM 696 O O . TYR A 1 95 ? 2.553 -12.374 9.734 1.00 83.44 95 TYR A O 1
ATOM 704 N N . GLY A 1 96 ? 0.926 -12.411 11.279 1.00 81.31 96 GLY A N 1
ATOM 705 C CA . GLY A 1 96 ? 1.720 -11.794 12.337 1.00 81.31 96 GLY A CA 1
ATOM 706 C C . GLY A 1 96 ? 2.925 -12.635 12.771 1.00 81.31 96 GLY A C 1
ATOM 707 O O . GLY A 1 96 ? 3.936 -12.067 13.176 1.00 81.31 96 GLY A O 1
ATOM 708 N N . GLU A 1 97 ? 2.878 -13.968 12.648 1.00 81.94 97 GLU A N 1
ATOM 709 C CA . GLU A 1 97 ? 4.017 -14.839 12.981 1.00 81.94 97 GLU A CA 1
ATOM 710 C C . GLU A 1 97 ? 5.245 -14.574 12.100 1.00 81.94 97 GLU A C 1
ATOM 712 O O . GLU A 1 97 ? 6.368 -14.669 12.592 1.00 81.94 97 GLU A O 1
ATOM 717 N N . ALA A 1 98 ? 5.052 -14.182 10.834 1.00 78.75 98 ALA A N 1
ATOM 718 C CA . ALA A 1 98 ? 6.146 -13.926 9.890 1.00 78.75 98 ALA A CA 1
ATOM 719 C C . ALA A 1 98 ? 7.056 -12.759 10.311 1.00 78.75 98 ALA A C 1
ATOM 721 O O . ALA A 1 98 ? 8.185 -12.641 9.838 1.00 78.75 98 ALA A O 1
ATOM 722 N N . VAL A 1 99 ? 6.576 -11.904 11.212 1.00 79.31 99 VAL A N 1
ATOM 723 C CA . VAL A 1 99 ? 7.311 -10.738 11.705 1.00 79.31 99 VAL A CA 1
ATOM 724 C C . VAL A 1 99 ? 8.263 -11.098 12.853 1.00 79.31 99 VAL A C 1
ATOM 726 O O . VAL A 1 99 ? 9.143 -10.315 13.211 1.00 79.31 99 VAL A O 1
ATOM 729 N N . TYR A 1 100 ? 8.134 -12.296 13.423 1.00 81.75 100 TYR A N 1
ATOM 730 C CA . TYR A 1 100 ? 8.984 -12.744 14.516 1.00 81.75 100 TYR A CA 1
ATOM 731 C C . TYR A 1 100 ? 10.107 -13.654 14.024 1.00 81.75 100 TYR A C 1
ATOM 733 O O . TYR A 1 100 ? 9.881 -14.606 13.279 1.00 81.75 100 TYR A O 1
ATOM 741 N N . SER A 1 101 ? 11.319 -13.433 14.525 1.00 80.06 101 SER A N 1
ATOM 742 C CA . SER A 1 101 ? 12.430 -14.374 14.372 1.00 80.06 101 SER A CA 1
ATOM 743 C C . SER A 1 101 ? 12.688 -15.121 15.682 1.00 80.06 101 SER A C 1
ATOM 745 O O . SER A 1 101 ? 12.427 -14.618 16.777 1.00 80.06 101 SER A O 1
ATOM 747 N N . LYS A 1 102 ? 13.200 -16.353 15.584 1.00 84.75 102 LYS A N 1
ATOM 748 C CA . LYS A 1 102 ? 13.721 -17.096 16.738 1.00 84.75 102 LYS A CA 1
ATOM 749 C C . LYS A 1 102 ? 15.232 -16.939 16.762 1.00 84.75 102 LYS A C 1
ATOM 751 O O . LYS A 1 102 ? 15.910 -17.438 15.869 1.00 84.75 102 LYS A O 1
ATOM 756 N N . GLU A 1 103 ? 15.748 -16.258 17.773 1.00 85.31 103 GLU A N 1
ATOM 757 C CA . GLU A 1 103 ? 17.177 -15.974 17.914 1.00 85.31 103 GLU A CA 1
ATOM 758 C C . GLU A 1 103 ? 17.690 -16.472 19.261 1.00 85.31 103 GLU A C 1
ATOM 760 O O . GLU A 1 103 ? 16.981 -16.444 20.267 1.00 85.31 103 GLU A O 1
ATOM 765 N N . TYR A 1 104 ? 18.932 -16.952 19.281 1.00 82.25 104 TYR A N 1
ATOM 766 C CA . TYR A 1 104 ? 19.613 -17.299 20.522 1.00 82.25 104 TYR A CA 1
ATOM 767 C C . TYR A 1 104 ? 20.131 -16.022 21.168 1.00 82.25 104 TYR A C 1
ATOM 769 O O . TYR A 1 104 ? 20.991 -15.340 20.614 1.00 82.25 104 TYR A O 1
ATOM 777 N N . VAL A 1 105 ? 19.605 -15.706 22.344 1.00 80.19 105 VAL A N 1
ATOM 778 C CA . VAL A 1 105 ? 20.019 -14.537 23.114 1.00 80.19 105 VAL A CA 1
ATOM 779 C C . VAL A 1 105 ? 20.759 -15.026 24.350 1.00 80.19 105 VAL A C 1
ATOM 781 O O . VAL A 1 105 ? 20.206 -15.756 25.177 1.00 80.19 105 VAL A O 1
ATOM 784 N N . SER A 1 106 ? 22.022 -14.628 24.460 1.00 80.06 106 SER A N 1
ATOM 785 C CA . SER A 1 106 ? 22.858 -14.907 25.627 1.00 80.06 106 SER A CA 1
ATOM 786 C C . SER A 1 106 ? 22.636 -13.852 26.709 1.00 80.06 106 SER A C 1
ATOM 788 O O . SER A 1 106 ? 22.427 -12.673 26.414 1.00 80.06 106 SER A O 1
ATOM 790 N N . SER A 1 107 ? 22.691 -14.270 27.974 1.00 76.06 107 SER A N 1
ATOM 791 C CA . SER A 1 107 ? 22.625 -13.350 29.112 1.00 76.06 107 SER A CA 1
ATOM 792 C C . SER A 1 107 ? 23.831 -12.392 29.095 1.00 76.06 107 SER A C 1
ATOM 794 O O . SER A 1 107 ? 24.953 -12.864 28.897 1.00 76.06 107 SER A O 1
ATOM 796 N N . PRO A 1 108 ? 23.659 -11.077 29.346 1.00 73.00 108 PRO A N 1
ATOM 797 C CA . PRO A 1 108 ? 24.766 -10.112 29.370 1.00 73.00 108 PRO A CA 1
ATOM 798 C C . PRO A 1 108 ? 25.853 -10.445 30.397 1.00 73.00 108 PRO A C 1
ATOM 800 O O . PRO A 1 108 ? 26.995 -10.023 30.251 1.00 73.00 108 PRO A O 1
ATOM 803 N N . LEU A 1 109 ? 25.492 -11.193 31.444 1.00 76.88 109 LEU A N 1
ATOM 804 C CA . LEU A 1 109 ? 26.408 -11.617 32.500 1.00 76.88 109 LEU A CA 1
ATOM 805 C C . LEU A 1 109 ? 27.103 -12.954 32.184 1.00 76.88 109 LEU A C 1
ATOM 807 O O . LEU A 1 109 ? 27.938 -13.392 32.967 1.00 76.88 109 LEU A O 1
ATOM 811 N N . GLY A 1 110 ? 26.768 -13.612 31.066 1.00 67.81 110 GLY A N 1
ATOM 812 C CA . GLY A 1 110 ? 27.410 -14.854 30.617 1.00 67.81 110 GLY A CA 1
ATOM 813 C C . GLY A 1 110 ? 27.211 -16.064 31.537 1.00 67.81 110 GLY A C 1
ATOM 814 O O . GLY A 1 110 ? 27.906 -17.061 31.376 1.00 67.81 110 GLY A O 1
ATOM 815 N N . VAL A 1 111 ? 26.297 -15.978 32.509 1.00 75.81 111 VAL A N 1
ATOM 816 C CA . VAL A 1 111 ? 26.082 -17.020 33.532 1.00 75.81 111 VAL A CA 1
ATOM 817 C C . VAL A 1 111 ? 25.061 -18.075 33.084 1.00 75.81 111 VAL A C 1
ATOM 819 O O . VAL A 1 111 ? 25.031 -19.169 33.636 1.00 75.81 111 VAL A O 1
ATOM 822 N N . ASP A 1 112 ? 24.249 -17.768 32.068 1.00 75.94 112 ASP A N 1
ATOM 823 C CA . ASP A 1 112 ? 23.169 -18.635 31.591 1.00 75.94 112 ASP A CA 1
ATOM 824 C C . ASP A 1 112 ? 23.420 -19.137 30.164 1.00 75.94 112 ASP A C 1
ATOM 826 O O . ASP A 1 112 ? 23.911 -18.393 29.310 1.00 75.94 112 ASP A O 1
ATOM 830 N N . GLU A 1 113 ? 22.990 -20.373 29.896 1.00 81.06 113 GLU A N 1
ATOM 831 C CA . GLU A 1 113 ? 22.919 -20.945 28.547 1.00 81.06 113 GLU A CA 1
ATOM 832 C C . GLU A 1 113 ? 22.083 -20.058 27.599 1.00 81.06 113 GLU A C 1
ATOM 834 O O . GLU A 1 113 ? 21.068 -19.485 28.027 1.00 81.06 113 GLU A O 1
ATOM 839 N N . PRO A 1 114 ? 22.451 -19.956 26.305 1.00 77.62 114 PRO A N 1
ATOM 840 C CA . PRO A 1 114 ? 21.717 -19.153 25.335 1.00 77.62 114 PRO A CA 1
ATOM 841 C C . PRO A 1 114 ? 20.262 -19.613 25.246 1.00 77.62 114 PRO A C 1
ATOM 843 O O . PRO A 1 114 ? 19.972 -20.777 24.955 1.00 77.62 114 PRO A O 1
ATOM 846 N N . ARG A 1 115 ? 19.319 -18.694 25.467 1.00 78.81 115 ARG A N 1
ATOM 847 C CA . ARG A 1 115 ? 17.888 -19.000 25.358 1.00 78.81 115 ARG A CA 1
ATOM 848 C C . ARG A 1 115 ? 17.388 -18.638 23.973 1.00 78.81 115 ARG A C 1
ATOM 850 O O . ARG A 1 115 ? 17.655 -17.545 23.481 1.00 78.81 115 ARG A O 1
ATOM 857 N N . LEU A 1 116 ? 16.616 -19.540 23.373 1.00 83.31 116 LEU A N 1
ATOM 858 C CA . LEU A 1 116 ? 15.892 -19.251 22.143 1.00 83.31 116 LEU A CA 1
ATOM 859 C C . LEU A 1 116 ? 14.746 -18.287 22.469 1.00 83.31 116 LEU A C 1
ATOM 861 O O . LEU A 1 116 ? 13.798 -18.656 23.164 1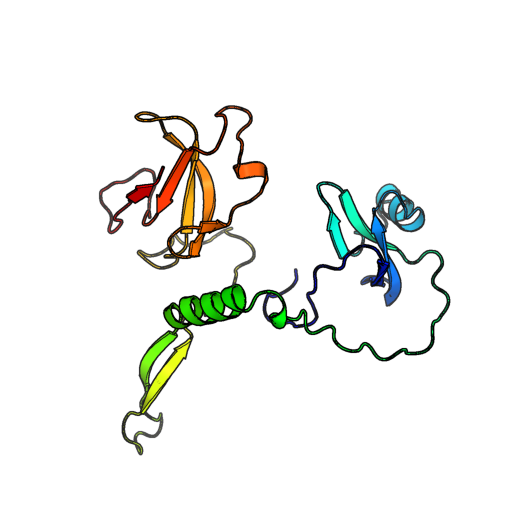.00 83.31 116 LEU A O 1
ATOM 865 N N . GLN A 1 117 ? 14.847 -17.052 21.997 1.00 81.06 117 GLN A N 1
ATOM 866 C CA . GLN A 1 117 ? 13.837 -16.021 22.195 1.00 81.06 117 GLN A CA 1
ATOM 867 C C . GLN A 1 117 ? 13.129 -15.712 20.883 1.00 81.06 117 GLN A C 1
ATOM 869 O O . GLN A 1 117 ? 13.738 -15.692 19.814 1.00 81.06 117 GLN A O 1
ATOM 874 N N . ARG A 1 118 ? 11.821 -15.469 20.979 1.00 82.50 118 ARG A N 1
ATOM 875 C CA . ARG A 1 118 ? 11.005 -14.963 19.879 1.00 82.50 118 ARG A CA 1
ATOM 876 C C . ARG A 1 118 ? 11.101 -13.440 19.893 1.00 82.50 118 ARG A C 1
ATOM 878 O O . ARG A 1 118 ? 10.551 -12.806 20.790 1.00 82.50 118 ARG A O 1
ATOM 885 N N . LEU A 1 119 ? 11.821 -12.875 18.935 1.00 79.81 119 LEU A N 1
ATOM 886 C CA . LEU A 1 119 ? 12.043 -11.439 18.820 1.00 79.81 119 LEU A CA 1
ATOM 887 C C . LEU A 1 119 ? 11.139 -10.859 17.743 1.00 79.81 119 LEU A C 1
ATOM 889 O O . LEU A 1 119 ? 11.039 -11.406 16.648 1.00 79.81 119 LEU A O 1
ATOM 893 N N . ASP A 1 120 ? 10.490 -9.748 18.068 1.00 80.38 120 ASP A N 1
ATOM 894 C CA . ASP A 1 120 ? 9.706 -8.977 17.114 1.00 80.38 120 ASP A CA 1
ATOM 895 C C . ASP A 1 120 ? 10.644 -8.170 16.204 1.00 80.38 120 ASP A C 1
ATOM 897 O O . ASP A 1 120 ? 11.407 -7.324 16.682 1.00 80.38 120 ASP A O 1
ATOM 901 N N . LYS A 1 121 ? 10.608 -8.435 14.895 1.00 75.69 121 LYS A N 1
ATOM 902 C CA . LYS A 1 121 ? 11.343 -7.663 13.884 1.00 75.69 121 LYS A CA 1
ATOM 903 C C . LYS A 1 121 ? 10.484 -6.573 13.242 1.00 75.69 121 LYS A C 1
ATOM 905 O O . LYS A 1 121 ? 10.982 -5.857 12.382 1.00 75.69 121 LYS A O 1
ATOM 910 N N . CYS A 1 122 ? 9.257 -6.341 13.717 1.00 71.56 122 CYS A N 1
ATOM 911 C CA . CYS A 1 122 ? 8.376 -5.247 13.283 1.00 71.56 122 CYS A CA 1
ATOM 912 C C . CYS A 1 122 ? 8.905 -3.851 13.654 1.00 71.56 122 CYS A C 1
ATOM 914 O O . CYS A 1 122 ? 8.233 -2.847 13.420 1.00 71.56 122 CYS A O 1
ATOM 916 N N . GLY A 1 123 ? 10.088 -3.761 14.268 1.00 60.72 123 GLY A N 1
ATOM 917 C CA . GLY A 1 123 ? 10.670 -2.564 14.868 1.00 60.72 123 GLY A CA 1
ATOM 918 C C . GLY A 1 123 ? 11.116 -1.469 13.895 1.00 60.72 123 GLY A C 1
ATOM 919 O O . GLY A 1 123 ? 12.098 -0.785 14.178 1.00 60.72 123 GLY A O 1
ATOM 920 N N . HIS A 1 124 ? 10.415 -1.255 12.784 1.00 64.12 124 HIS A N 1
ATOM 921 C CA . HIS A 1 124 ? 10.597 -0.059 11.972 1.00 64.12 124 HIS A CA 1
ATOM 922 C C . HIS A 1 124 ? 9.849 1.093 12.643 1.00 64.12 124 HIS A C 1
ATOM 924 O O . HIS A 1 124 ? 8.619 1.144 12.682 1.00 64.12 124 HIS A O 1
ATOM 930 N N . LYS A 1 125 ? 10.598 2.040 13.212 1.00 58.88 125 LYS A N 1
ATOM 931 C CA . LYS A 1 125 ? 10.009 3.302 13.658 1.00 58.88 125 LYS A CA 1
ATOM 932 C C . LYS A 1 125 ? 9.532 4.037 12.412 1.00 58.88 125 LYS A C 1
ATOM 934 O O . LYS A 1 125 ? 10.356 4.409 11.585 1.00 58.88 125 LYS A O 1
ATOM 939 N N . ALA A 1 126 ? 8.222 4.241 12.292 1.00 58.59 126 ALA A N 1
ATOM 940 C CA . ALA A 1 126 ? 7.663 5.080 11.242 1.00 58.59 126 ALA A CA 1
ATOM 941 C C . ALA A 1 126 ? 8.294 6.477 11.339 1.00 58.59 126 ALA A C 1
ATOM 943 O O . ALA A 1 126 ? 8.033 7.222 12.288 1.00 58.59 126 ALA A O 1
ATOM 944 N N . VAL A 1 127 ? 9.171 6.801 10.391 1.00 60.28 127 VAL A N 1
ATOM 945 C CA . VAL A 1 127 ? 9.671 8.160 10.202 1.00 60.28 127 VAL A CA 1
ATOM 946 C C . VAL A 1 127 ? 8.589 8.896 9.421 1.00 60.28 127 VAL A C 1
ATOM 948 O O . VAL A 1 127 ? 8.130 8.418 8.389 1.00 60.28 127 VAL A O 1
ATOM 951 N N . GLU A 1 128 ? 8.117 10.026 9.945 1.00 54.69 128 GLU A N 1
ATOM 952 C CA . GLU A 1 128 ? 6.943 10.720 9.395 1.00 54.69 128 GLU A CA 1
ATOM 953 C C . GLU A 1 128 ? 7.188 11.321 7.999 1.00 54.69 128 GLU A C 1
ATOM 955 O O . GLU A 1 128 ? 6.230 11.648 7.300 1.00 54.69 128 GLU A O 1
ATOM 960 N N . LEU A 1 129 ? 8.452 11.466 7.585 1.00 60.00 129 LEU A N 1
ATOM 961 C CA . LEU A 1 129 ? 8.850 12.068 6.317 1.00 60.00 129 LEU A CA 1
ATOM 962 C C . LEU A 1 129 ? 10.077 11.358 5.736 1.00 60.00 129 LEU A C 1
ATOM 964 O O . LEU A 1 129 ? 11.061 11.142 6.437 1.00 60.00 129 LEU A O 1
ATOM 968 N N . ILE A 1 130 ? 10.036 11.084 4.432 1.00 61.53 13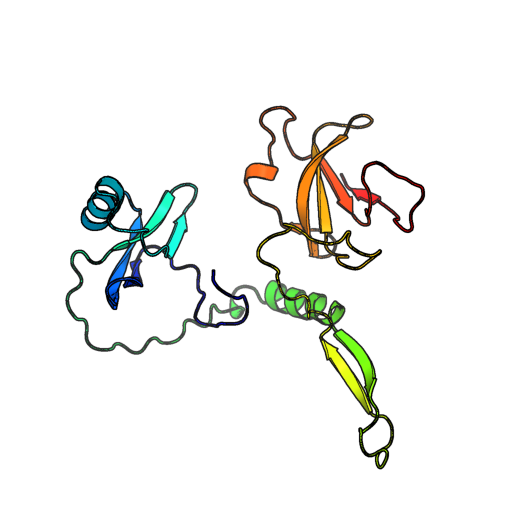0 ILE A N 1
ATOM 969 C CA . ILE A 1 130 ? 11.216 10.743 3.626 1.00 61.53 130 ILE A CA 1
ATOM 970 C C . ILE A 1 130 ? 11.812 12.060 3.105 1.00 61.53 130 ILE A C 1
ATOM 972 O O . ILE A 1 130 ? 11.717 12.386 1.927 1.00 61.53 130 ILE A O 1
ATOM 976 N N . VAL A 1 131 ? 12.328 12.887 4.012 1.00 71.44 131 VAL A N 1
ATOM 977 C CA . VAL A 1 131 ? 13.093 14.099 3.677 1.00 71.44 131 VAL A CA 1
ATOM 978 C C . VAL A 1 131 ? 14.453 13.929 4.338 1.00 71.44 131 VAL A C 1
ATOM 980 O O . VAL A 1 131 ? 14.497 13.598 5.520 1.00 71.44 131 VAL A O 1
ATOM 983 N N . ASP A 1 132 ? 15.531 14.071 3.565 1.00 75.44 132 ASP A N 1
ATOM 984 C CA . ASP A 1 132 ? 16.900 13.703 3.969 1.00 75.44 132 ASP A CA 1
ATOM 985 C C . ASP A 1 132 ? 17.036 12.239 4.441 1.00 75.44 132 ASP A C 1
ATOM 987 O O . ASP A 1 132 ? 17.833 11.914 5.320 1.00 75.44 132 ASP A O 1
ATOM 991 N N . GLY A 1 133 ? 16.227 11.344 3.864 1.00 74.25 133 GLY A N 1
ATOM 992 C CA . GLY A 1 133 ? 16.330 9.905 4.095 1.00 74.25 133 GLY A CA 1
ATOM 993 C C . GLY A 1 133 ? 17.505 9.270 3.347 1.00 74.25 133 GLY A C 1
ATOM 994 O O . GLY A 1 133 ? 18.047 9.839 2.400 1.00 74.25 133 GLY A O 1
ATOM 995 N N . GLU A 1 134 ? 17.869 8.058 3.751 1.00 82.19 134 GLU A N 1
ATOM 996 C CA . GLU A 1 134 ? 18.825 7.219 3.026 1.00 82.19 134 GLU A CA 1
ATOM 997 C C . GLU A 1 134 ? 18.083 6.260 2.087 1.00 82.19 134 GLU A C 1
ATOM 999 O O . GLU A 1 134 ? 16.918 5.923 2.315 1.00 82.19 134 GLU A O 1
ATOM 1004 N N . ALA A 1 135 ? 18.755 5.813 1.024 1.00 85.25 135 ALA A N 1
ATOM 1005 C CA . ALA A 1 135 ? 18.223 4.753 0.177 1.00 85.25 135 ALA A CA 1
ATOM 1006 C C . ALA A 1 135 ? 17.994 3.484 1.015 1.00 85.25 135 ALA A C 1
ATOM 1008 O O . ALA A 1 135 ? 18.861 3.088 1.797 1.00 85.25 135 ALA A O 1
ATOM 1009 N N . ALA A 1 136 ? 16.829 2.856 0.842 1.00 87.31 136 ALA A N 1
ATOM 1010 C CA . ALA A 1 136 ? 16.499 1.626 1.547 1.00 87.31 136 ALA A CA 1
ATOM 1011 C C . ALA A 1 136 ? 17.482 0.509 1.173 1.00 87.31 136 ALA A C 1
ATOM 1013 O O . ALA A 1 136 ? 17.909 0.388 0.021 1.00 87.31 136 ALA A O 1
ATOM 1014 N N . LYS A 1 137 ? 17.826 -0.334 2.145 1.00 85.88 137 LYS A N 1
ATOM 1015 C CA . LYS A 1 137 ? 18.631 -1.531 1.897 1.00 85.88 137 LYS A CA 1
ATOM 1016 C C . LYS A 1 137 ? 17.786 -2.600 1.209 1.00 85.88 137 LYS A C 1
ATOM 1018 O O . LYS A 1 137 ? 16.566 -2.671 1.374 1.00 85.88 137 LYS A O 1
ATOM 1023 N N . SER A 1 138 ? 18.467 -3.498 0.502 1.00 84.94 138 SER A N 1
ATOM 1024 C CA . SER A 1 138 ? 17.864 -4.726 -0.017 1.00 84.94 138 SER A CA 1
ATOM 1025 C C . SER A 1 138 ? 17.097 -5.452 1.096 1.00 84.94 138 SER A C 1
ATOM 1027 O O . SER A 1 138 ? 17.638 -5.698 2.178 1.00 84.94 138 SER A O 1
ATOM 1029 N N . ARG A 1 139 ? 15.820 -5.767 0.834 1.00 84.00 139 ARG A N 1
ATOM 1030 C CA . ARG A 1 139 ? 14.898 -6.478 1.746 1.00 84.00 139 ARG A CA 1
ATOM 1031 C C . ARG A 1 139 ? 14.586 -5.756 3.064 1.00 84.00 139 ARG A C 1
ATOM 1033 O O . ARG A 1 139 ? 14.085 -6.392 3.988 1.00 84.00 139 ARG A O 1
ATOM 1040 N N . GLU A 1 140 ? 14.835 -4.450 3.162 1.00 83.38 140 GLU A N 1
ATOM 1041 C CA . GLU A 1 140 ? 14.495 -3.673 4.362 1.00 83.38 140 GLU A CA 1
ATOM 1042 C C . GLU A 1 140 ? 12.979 -3.534 4.554 1.00 83.38 140 GLU A C 1
ATOM 1044 O O . GLU A 1 140 ? 12.482 -3.659 5.671 1.00 83.38 140 GLU A O 1
ATOM 1049 N N . PHE A 1 141 ? 12.234 -3.344 3.461 1.00 87.75 141 PHE A N 1
ATOM 1050 C CA . PHE A 1 141 ? 10.775 -3.198 3.469 1.00 87.75 141 PHE A CA 1
ATOM 1051 C C . PHE A 1 141 ? 10.120 -4.240 2.552 1.00 87.75 141 PHE A C 1
ATOM 1053 O O . PHE A 1 141 ? 9.595 -3.899 1.493 1.00 87.75 141 PHE A O 1
ATOM 1060 N N . PRO A 1 142 ? 10.130 -5.532 2.931 1.00 86.56 142 PRO A N 1
ATOM 1061 C CA . PRO A 1 142 ? 9.716 -6.623 2.043 1.00 86.56 142 PRO A CA 1
ATOM 1062 C C . PRO A 1 1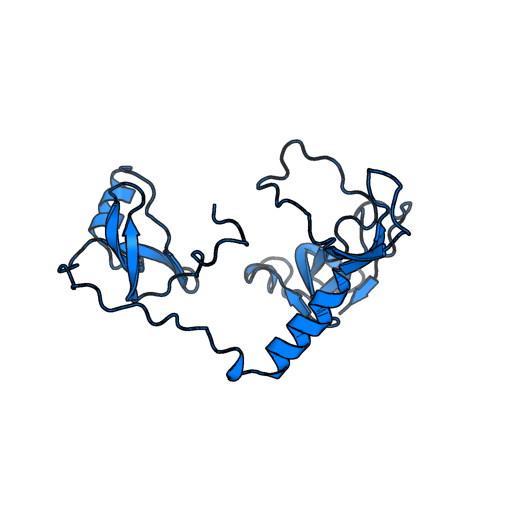42 ? 8.220 -6.603 1.690 1.00 86.56 142 PRO A C 1
ATOM 1064 O O . PRO A 1 142 ? 7.797 -7.262 0.750 1.00 86.56 142 PRO A O 1
ATOM 1067 N N . HIS A 1 143 ? 7.414 -5.848 2.439 1.00 89.75 143 HIS A N 1
ATOM 1068 C CA . HIS A 1 143 ? 5.986 -5.670 2.189 1.00 89.75 143 HIS A CA 1
ATOM 1069 C C . HIS A 1 143 ? 5.685 -4.557 1.172 1.00 89.75 143 HIS A C 1
ATOM 1071 O O . HIS A 1 143 ? 4.518 -4.364 0.839 1.00 89.75 143 HIS A O 1
ATOM 1077 N N . MET A 1 144 ? 6.682 -3.803 0.699 1.00 94.19 144 MET A N 1
ATOM 1078 C CA . MET A 1 144 ? 6.475 -2.724 -0.267 1.00 94.19 144 MET A CA 1
ATOM 1079 C C . MET A 1 144 ? 5.976 -3.284 -1.605 1.00 94.19 144 MET A C 1
ATOM 1081 O O . MET A 1 144 ? 6.575 -4.193 -2.175 1.00 94.19 144 MET A O 1
ATOM 1085 N N . ALA A 1 145 ? 4.879 -2.722 -2.107 1.00 97.25 145 ALA A N 1
ATOM 1086 C CA . ALA A 1 145 ? 4.299 -3.058 -3.399 1.00 97.25 145 ALA A CA 1
ATOM 1087 C C . ALA A 1 145 ? 4.203 -1.824 -4.301 1.00 97.25 145 ALA A C 1
ATOM 1089 O O . ALA A 1 145 ? 3.837 -0.739 -3.846 1.00 97.25 145 ALA A O 1
ATOM 1090 N N . LEU A 1 146 ? 4.463 -1.994 -5.593 1.00 96.81 146 LEU A N 1
ATOM 1091 C CA . LEU A 1 146 ? 4.208 -0.973 -6.606 1.00 96.81 146 LEU A CA 1
ATOM 1092 C C . LEU A 1 146 ? 2.899 -1.286 -7.321 1.00 96.81 146 LEU A C 1
ATOM 1094 O O . LEU A 1 146 ? 2.652 -2.425 -7.710 1.00 96.81 146 LEU A O 1
ATOM 1098 N N . VAL A 1 147 ? 2.074 -0.265 -7.519 1.00 97.06 147 VAL A N 1
ATOM 1099 C CA . VAL A 1 147 ? 0.788 -0.361 -8.213 1.00 97.06 147 VAL A CA 1
ATOM 1100 C C . VAL A 1 147 ? 0.942 0.240 -9.607 1.00 97.06 147 VAL A C 1
ATOM 1102 O O . VAL A 1 147 ? 1.232 1.432 -9.762 1.00 97.06 147 VAL A O 1
ATOM 1105 N N . GLY A 1 148 ? 0.778 -0.622 -10.605 1.00 95.44 148 GLY A N 1
ATOM 1106 C CA . GLY A 1 148 ? 0.949 -0.356 -12.023 1.00 95.44 148 GLY A CA 1
ATOM 1107 C C . GLY A 1 148 ? -0.373 -0.193 -12.773 1.00 95.44 148 GLY A C 1
ATOM 1108 O O . GLY A 1 148 ? -1.372 -0.848 -12.470 1.00 95.44 148 GLY A O 1
ATOM 1109 N N . TYR A 1 149 ? -0.352 0.671 -13.784 1.00 95.56 149 TYR A N 1
ATOM 1110 C CA . TYR A 1 149 ? -1.475 0.966 -14.675 1.00 95.56 149 TYR A CA 1
ATOM 1111 C C . TYR A 1 149 ? -1.087 0.697 -16.131 1.00 95.56 149 TYR A C 1
ATOM 1113 O O . TYR A 1 149 ? 0.086 0.811 -16.496 1.00 95.56 149 TYR A O 1
ATOM 1121 N N . GLY A 1 150 ? -2.075 0.399 -16.976 1.00 89.56 150 GLY A N 1
ATOM 1122 C CA . GLY A 1 150 ? -1.868 0.103 -18.396 1.00 89.56 150 GLY A CA 1
ATOM 1123 C C . GLY A 1 150 ? -1.800 -1.397 -18.689 1.00 89.56 150 GLY A C 1
ATOM 1124 O O . GLY A 1 150 ? -2.457 -2.197 -18.026 1.00 89.56 150 GLY A O 1
ATOM 1125 N N . GLY A 1 151 ? -1.047 -1.794 -19.711 1.00 77.56 151 GLY A N 1
ATOM 1126 C CA . GLY A 1 151 ? -0.963 -3.190 -20.140 1.00 77.56 151 GLY A CA 1
ATOM 1127 C C . GLY A 1 151 ? 0.398 -3.516 -20.734 1.00 77.56 151 GLY A C 1
ATOM 1128 O O . GLY A 1 151 ? 1.109 -2.631 -21.200 1.00 77.56 151 GLY A O 1
ATOM 1129 N N . VAL A 1 152 ? 0.765 -4.796 -20.718 1.00 71.88 152 VAL A N 1
ATOM 1130 C CA . VAL A 1 152 ? 2.045 -5.271 -21.260 1.00 71.88 152 VAL A CA 1
ATOM 1131 C C . VAL A 1 152 ? 2.155 -4.880 -22.746 1.00 71.88 152 VAL A C 1
ATOM 1133 O O . VAL A 1 152 ? 1.215 -5.136 -23.503 1.00 71.88 152 VAL A O 1
ATOM 1136 N N . PRO A 1 153 ? 3.269 -4.267 -23.192 1.00 74.38 153 PRO A N 1
ATOM 1137 C CA . PRO A 1 153 ? 4.549 -4.120 -22.484 1.00 74.38 153 PRO A CA 1
ATOM 1138 C C . PRO A 1 153 ? 4.735 -2.805 -21.705 1.00 74.38 153 PRO A C 1
ATOM 1140 O O . PRO A 1 153 ? 5.783 -2.614 -21.099 1.00 74.38 153 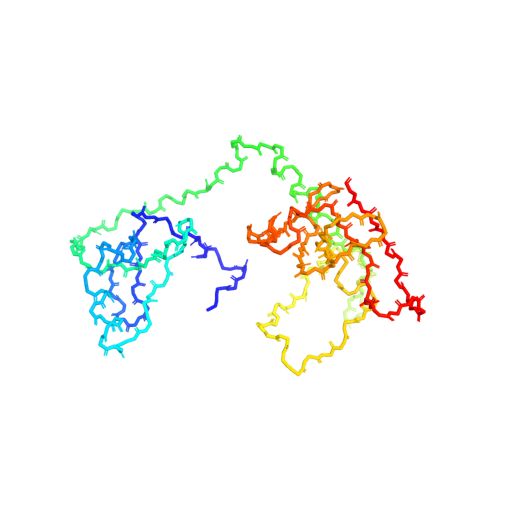PRO A O 1
ATOM 1143 N N . ALA A 1 154 ? 3.768 -1.889 -21.725 1.00 85.12 154 ALA A N 1
ATOM 1144 C CA . ALA A 1 154 ? 3.893 -0.547 -21.159 1.00 85.12 154 ALA A CA 1
ATOM 1145 C C . ALA A 1 154 ? 3.071 -0.405 -19.867 1.00 85.12 154 ALA A C 1
ATOM 1147 O O . ALA A 1 154 ? 1.961 0.133 -19.871 1.00 85.12 154 ALA A O 1
ATOM 1148 N N . VAL A 1 155 ? 3.631 -0.893 -18.759 1.00 91.81 155 VAL A N 1
ATOM 1149 C CA . VAL A 1 155 ? 3.091 -0.685 -17.408 1.00 91.81 155 VAL A CA 1
ATOM 1150 C C . VAL A 1 155 ? 3.741 0.552 -16.792 1.00 91.81 155 VAL A C 1
ATOM 1152 O O . VAL A 1 155 ? 4.959 0.708 -16.851 1.00 91.81 155 VAL A O 1
ATOM 1155 N N . GLN A 1 156 ? 2.938 1.425 -16.184 1.00 93.06 156 GLN A N 1
ATOM 1156 C CA . GLN A 1 156 ? 3.430 2.578 -15.427 1.00 93.06 156 GLN A CA 1
ATOM 1157 C C . GLN A 1 156 ? 3.154 2.401 -13.937 1.00 93.06 156 GLN A C 1
ATOM 1159 O O . GLN A 1 156 ? 1.996 2.381 -13.525 1.00 93.06 156 GLN A O 1
ATOM 1164 N N . TYR A 1 157 ? 4.207 2.308 -13.126 1.00 94.62 157 TYR A N 1
ATOM 1165 C CA . TYR A 1 157 ? 4.105 2.234 -11.667 1.00 94.62 157 TYR A CA 1
ATOM 1166 C C . TYR A 1 157 ? 4.017 3.641 -11.074 1.00 94.62 157 TYR A C 1
ATOM 1168 O O . TYR A 1 157 ? 5.024 4.331 -10.938 1.00 94.62 157 TYR A O 1
ATOM 1176 N N . LEU A 1 158 ? 2.800 4.079 -10.748 1.00 94.81 158 LEU A N 1
ATOM 1177 C CA . LEU A 1 158 ? 2.525 5.457 -10.302 1.00 94.81 158 LEU A CA 1
ATOM 1178 C C . LEU A 1 158 ? 2.008 5.536 -8.860 1.00 94.81 158 LEU A C 1
ATOM 1180 O O . LEU A 1 158 ? 1.771 6.626 -8.344 1.00 94.81 158 LEU A O 1
ATOM 1184 N N . CYS A 1 159 ? 1.805 4.392 -8.209 1.00 96.56 159 CYS A N 1
ATOM 1185 C CA . CYS A 1 159 ? 1.336 4.312 -6.832 1.00 96.56 159 CYS A CA 1
ATOM 1186 C C . CYS A 1 159 ? 2.094 3.238 -6.051 1.00 96.56 159 CYS A C 1
ATOM 1188 O O . CYS A 1 159 ? 2.700 2.336 -6.626 1.00 96.56 159 CYS A O 1
ATOM 1190 N N . GLY A 1 160 ? 2.019 3.327 -4.725 1.00 96.06 160 GLY A N 1
ATOM 1191 C CA . GLY A 1 160 ? 2.523 2.310 -3.808 1.00 96.06 160 GLY A CA 1
ATOM 1192 C C . GLY A 1 160 ? 1.400 1.553 -3.098 1.00 96.06 160 GLY A C 1
ATOM 1193 O O . GLY A 1 160 ? 0.227 1.940 -3.130 1.00 96.06 160 GLY A O 1
ATOM 1194 N N . GLY A 1 161 ? 1.773 0.487 -2.408 1.00 96.56 161 GLY A N 1
ATOM 1195 C CA . GLY A 1 161 ? 0.910 -0.280 -1.524 1.00 96.56 161 GLY A CA 1
ATOM 1196 C C . GLY A 1 161 ? 1.716 -1.147 -0.563 1.00 96.56 161 GLY A C 1
ATOM 1197 O O . GLY A 1 161 ? 2.944 -1.117 -0.549 1.00 96.56 161 GLY A O 1
ATOM 1198 N N . SER A 1 162 ? 1.021 -1.929 0.250 1.00 95.00 162 SER A N 1
ATOM 1199 C CA . SER A 1 162 ? 1.640 -2.873 1.176 1.00 95.00 162 SER A CA 1
ATOM 1200 C C . SER A 1 162 ? 1.013 -4.249 1.031 1.00 95.00 162 SER A C 1
ATOM 1202 O O . SER A 1 162 ? -0.209 -4.376 1.105 1.00 95.00 162 SER A O 1
ATOM 1204 N N . LEU A 1 163 ? 1.833 -5.279 0.841 1.00 92.81 163 LEU A N 1
ATOM 1205 C CA . LEU A 1 163 ? 1.394 -6.668 0.879 1.00 92.81 163 LEU A CA 1
ATOM 1206 C C . LEU A 1 163 ? 0.931 -7.002 2.303 1.00 92.81 163 LEU A C 1
ATOM 1208 O O . LEU A 1 163 ? 1.728 -6.998 3.238 1.00 92.81 163 LEU A O 1
ATOM 1212 N N . VAL A 1 164 ? -0.367 -7.256 2.470 1.00 89.44 164 VAL A N 1
ATOM 1213 C CA . VAL A 1 164 ? -0.982 -7.573 3.776 1.00 89.44 164 VAL A CA 1
ATOM 1214 C C . VAL A 1 164 ? -1.344 -9.053 3.910 1.00 89.44 164 VAL A C 1
ATOM 1216 O O . VAL A 1 164 ? -1.715 -9.507 4.988 1.00 89.44 164 VAL A O 1
ATOM 1219 N N . SER A 1 165 ? -1.265 -9.799 2.807 1.00 87.88 165 SER A N 1
ATOM 1220 C CA . SER A 1 165 ? -1.421 -11.255 2.735 1.00 87.88 165 SER A CA 1
ATOM 1221 C C . SER A 1 165 ? -0.937 -11.747 1.371 1.00 87.88 165 SER A C 1
ATOM 1223 O O . SER A 1 165 ? -0.752 -10.939 0.465 1.00 87.88 165 SER A O 1
ATOM 1225 N N . ASP A 1 166 ? -0.884 -13.061 1.177 1.00 88.38 166 ASP A N 1
ATOM 1226 C CA . ASP A 1 166 ? -0.405 -13.703 -0.058 1.00 88.38 166 ASP A CA 1
ATOM 1227 C C . ASP A 1 166 ? -1.156 -13.295 -1.339 1.00 88.38 166 ASP A C 1
ATOM 1229 O O . ASP A 1 166 ? -0.695 -13.574 -2.441 1.00 88.38 166 ASP A O 1
ATOM 1233 N N . ARG A 1 167 ? -2.345 -12.685 -1.220 1.00 91.06 167 ARG A N 1
ATOM 1234 C CA . ARG A 1 167 ? -3.183 -12.287 -2.367 1.00 91.06 167 ARG A CA 1
ATOM 1235 C C . ARG A 1 167 ? -3.780 -10.888 -2.269 1.00 91.06 167 ARG A C 1
ATOM 1237 O O . ARG A 1 167 ? -4.604 -10.527 -3.105 1.00 91.06 167 ARG A O 1
ATOM 1244 N N . PHE A 1 168 ? -3.414 -10.110 -1.253 1.00 92.38 168 PHE A N 1
ATOM 1245 C CA . PHE A 1 168 ? -3.985 -8.780 -1.060 1.00 92.38 168 PHE A CA 1
ATOM 1246 C C . PHE A 1 168 ? -2.902 -7.745 -0.785 1.00 92.38 168 PHE A C 1
ATOM 1248 O O . PHE A 1 168 ? -2.112 -7.880 0.153 1.00 92.38 168 PHE A O 1
ATOM 1255 N N . VAL A 1 169 ? -2.942 -6.675 -1.577 1.00 95.75 169 VAL A N 1
ATOM 1256 C CA . VAL A 1 169 ? -2.187 -5.444 -1.361 1.00 95.75 169 VAL A CA 1
ATOM 1257 C C . VAL A 1 169 ? -3.142 -4.354 -0.889 1.00 95.75 169 VAL A C 1
ATOM 1259 O O . VAL A 1 169 ? -4.172 -4.094 -1.509 1.00 95.75 169 VAL A O 1
ATOM 1262 N N . LEU A 1 170 ? -2.789 -3.708 0.218 1.00 94.62 170 LEU A N 1
ATOM 1263 C CA . LEU A 1 170 ? -3.453 -2.510 0.709 1.00 94.62 170 LEU A CA 1
ATOM 1264 C C . LEU A 1 170 ? -2.876 -1.283 -0.002 1.00 94.62 170 LEU A C 1
ATOM 1266 O O . LEU A 1 170 ? -1.665 -1.082 -0.014 1.00 94.62 170 LEU A O 1
ATOM 1270 N N . THR A 1 171 ? -3.734 -0.437 -0.565 1.00 96.81 171 THR A N 1
ATOM 1271 C CA . THR A 1 171 ? -3.333 0.816 -1.219 1.00 96.81 171 THR A CA 1
ATOM 1272 C C . THR A 1 171 ? -4.359 1.922 -0.954 1.00 96.81 171 THR A C 1
ATOM 1274 O O . THR A 1 171 ? -5.404 1.695 -0.338 1.00 96.81 171 THR A O 1
ATOM 1277 N N . ALA A 1 172 ? -4.065 3.143 -1.394 1.00 94.38 172 ALA A N 1
ATOM 1278 C CA . ALA A 1 172 ? -4.996 4.254 -1.301 1.00 94.38 172 ALA A CA 1
ATOM 1279 C C . ALA A 1 172 ? -6.143 4.096 -2.311 1.00 94.38 172 ALA A C 1
ATOM 1281 O O . ALA A 1 172 ? -5.935 3.692 -3.451 1.00 94.38 172 ALA A O 1
ATOM 1282 N N . GLY A 1 173 ? -7.358 4.510 -1.941 1.00 93.25 173 GLY A N 1
ATOM 1283 C CA . GLY A 1 173 ? -8.515 4.421 -2.844 1.00 93.25 173 GLY A CA 1
ATOM 1284 C C . GLY A 1 173 ? -8.337 5.190 -4.163 1.00 93.25 173 GLY A C 1
ATOM 1285 O O . GLY A 1 173 ? -8.868 4.779 -5.189 1.00 93.25 173 GLY A O 1
ATOM 1286 N N . HIS A 1 174 ? -7.551 6.273 -4.164 1.00 92.75 174 HIS A N 1
ATOM 1287 C CA . HIS A 1 174 ? -7.239 7.023 -5.386 1.00 92.75 174 HIS A CA 1
ATOM 1288 C C . HIS A 1 174 ? -6.237 6.307 -6.308 1.00 92.75 174 HIS A C 1
ATOM 1290 O O . HIS A 1 174 ? -6.101 6.715 -7.453 1.00 92.75 174 HIS A O 1
ATOM 1296 N N . CYS A 1 175 ? -5.567 5.253 -5.830 1.00 95.81 175 CYS A N 1
ATOM 1297 C CA . CYS A 1 175 ? -4.662 4.424 -6.625 1.00 95.81 175 CYS A CA 1
ATOM 1298 C C . CYS A 1 175 ? -5.378 3.271 -7.348 1.00 95.81 175 CYS A C 1
ATOM 1300 O O . CYS A 1 175 ? -4.761 2.524 -8.095 1.00 95.81 175 CYS A O 1
ATOM 1302 N N . ILE A 1 176 ? -6.682 3.079 -7.127 1.00 95.06 176 ILE A N 1
ATOM 1303 C CA . ILE A 1 176 ? -7.426 2.006 -7.803 1.00 95.06 176 ILE A CA 1
ATOM 1304 C C . ILE A 1 176 ? -7.664 2.368 -9.277 1.00 95.06 176 ILE A C 1
ATOM 1306 O O . ILE A 1 176 ? -7.677 1.495 -10.141 1.00 95.06 176 ILE A O 1
ATOM 1310 N N . ILE A 1 177 ? -7.851 3.660 -9.572 1.00 94.19 177 ILE A N 1
ATOM 1311 C CA . ILE A 1 177 ? -8.081 4.172 -10.925 1.00 94.19 177 ILE A CA 1
ATOM 1312 C C . ILE A 1 177 ? -7.287 5.465 -11.109 1.00 94.19 177 ILE A C 1
ATOM 1314 O O . ILE A 1 177 ? -7.561 6.472 -10.455 1.00 94.19 177 ILE A O 1
ATOM 1318 N N . SER A 1 178 ? -6.347 5.442 -12.047 1.00 91.44 178 SER A N 1
ATOM 1319 C CA . SER A 1 178 ? -5.672 6.622 -12.569 1.00 91.44 178 SER A CA 1
ATOM 1320 C C . SER A 1 178 ? -6.574 7.343 -13.570 1.00 91.44 178 SER A C 1
ATOM 1322 O O . SER A 1 178 ? -7.169 6.721 -14.450 1.00 91.44 178 SER A O 1
ATOM 1324 N N . GLN A 1 179 ? -6.659 8.672 -13.462 1.00 88.31 179 GLN A N 1
ATOM 1325 C CA . GLN A 1 179 ? -7.425 9.488 -14.413 1.00 88.31 179 GLN A CA 1
ATOM 1326 C C . GLN A 1 179 ? -6.841 9.429 -15.829 1.00 88.31 179 GLN A C 1
ATOM 1328 O O . GLN A 1 179 ? -7.585 9.503 -16.801 1.00 88.31 179 GLN A O 1
ATOM 1333 N N . GLU A 1 180 ? -5.521 9.283 -15.932 1.00 87.19 180 GLU A N 1
ATOM 1334 C CA . GLU A 1 180 ? -4.791 9.286 -17.201 1.00 87.19 180 GLU A CA 1
ATOM 1335 C C . GLU A 1 180 ? -4.567 7.870 -17.748 1.00 87.19 180 GLU A C 1
ATOM 1337 O O . GLU A 1 180 ? -4.602 7.666 -18.958 1.00 87.19 180 GLU A O 1
ATOM 1342 N N . HIS A 1 181 ? -4.375 6.883 -16.864 1.00 89.69 181 HIS A N 1
ATOM 1343 C CA . HIS A 1 181 ? -3.908 5.540 -17.239 1.00 89.69 181 HIS A CA 1
ATOM 1344 C C . HIS A 1 181 ? -4.933 4.420 -16.995 1.00 89.69 181 HIS A C 1
ATOM 1346 O O . HIS A 1 181 ? -4.654 3.257 -17.279 1.00 89.69 181 HIS A O 1
ATOM 1352 N N . GLY A 1 182 ? -6.130 4.753 -16.504 1.00 91.69 182 GLY A N 1
ATOM 1353 C CA . GLY A 1 182 ? -7.199 3.785 -16.265 1.00 91.69 182 GLY A CA 1
ATOM 1354 C C . GLY A 1 182 ? -7.029 2.999 -14.957 1.00 91.69 182 GLY A C 1
ATOM 1355 O O . GLY A 1 182 ? -6.402 3.495 -14.020 1.00 91.69 182 GLY A O 1
ATOM 1356 N N . PRO A 1 183 ? -7.645 1.810 -14.829 1.00 94.88 183 PRO A N 1
ATOM 1357 C CA . PRO A 1 183 ? -7.577 1.021 -13.602 1.00 94.88 183 PRO A CA 1
ATOM 1358 C C . PRO A 1 183 ? -6.160 0.501 -13.338 1.00 94.88 183 PRO A C 1
ATOM 1360 O O . PRO A 1 183 ? -5.378 0.306 -14.269 1.00 94.88 183 PRO A O 1
ATOM 1363 N N . ALA A 1 184 ? -5.845 0.253 -12.068 1.00 95.12 184 ALA A N 1
ATOM 1364 C CA . ALA A 1 184 ? -4.672 -0.531 -11.706 1.00 95.12 184 ALA A CA 1
ATOM 1365 C C . ALA A 1 184 ? -4.826 -1.957 -12.256 1.00 95.12 184 ALA A C 1
ATOM 1367 O O . ALA A 1 184 ? -5.873 -2.585 -12.082 1.00 95.12 184 ALA A O 1
ATOM 1368 N N . THR A 1 185 ? -3.796 -2.447 -12.937 1.00 94.50 185 THR A N 1
ATOM 1369 C CA . THR A 1 185 ? -3.817 -3.728 -13.663 1.00 94.50 185 THR A CA 1
ATOM 1370 C C . THR A 1 185 ? -2.692 -4.662 -13.260 1.00 94.50 185 THR A C 1
ATOM 1372 O O . THR A 1 185 ? -2.779 -5.848 -13.545 1.00 94.50 185 THR A O 1
ATOM 1375 N N . VAL A 1 186 ? -1.634 -4.139 -12.635 1.00 94.69 186 VAL A N 1
ATOM 1376 C CA . VAL A 1 186 ? -0.451 -4.915 -12.264 1.00 94.69 186 VAL A CA 1
ATOM 1377 C C . VAL A 1 186 ? 0.041 -4.465 -10.895 1.00 94.69 186 VAL A C 1
ATOM 1379 O O . VAL A 1 186 ? 0.031 -3.278 -10.575 1.00 94.69 186 VAL A O 1
ATOM 1382 N N . VAL A 1 187 ? 0.507 -5.408 -10.090 1.00 96.06 187 VAL A N 1
ATOM 1383 C CA . VAL A 1 187 ? 1.245 -5.168 -8.854 1.00 96.06 187 VAL A CA 1
ATOM 1384 C C . VAL A 1 187 ? 2.641 -5.752 -9.008 1.00 96.06 187 VAL A C 1
ATOM 1386 O O . VAL A 1 187 ? 2.766 -6.922 -9.353 1.00 96.06 187 VAL A O 1
ATOM 1389 N N . ARG A 1 188 ? 3.678 -4.966 -8.706 1.00 95.12 188 ARG A N 1
ATOM 1390 C CA . ARG A 1 188 ? 5.062 -5.454 -8.619 1.00 95.12 188 ARG A CA 1
ATOM 1391 C C . ARG A 1 188 ? 5.497 -5.590 -7.167 1.00 95.12 188 ARG A C 1
ATOM 1393 O O . ARG A 1 188 ? 5.331 -4.651 -6.384 1.00 95.12 188 ARG A O 1
ATOM 1400 N N . LEU A 1 189 ? 6.078 -6.735 -6.826 1.00 95.88 189 LEU A N 1
ATOM 1401 C CA . LEU A 1 189 ? 6.667 -7.033 -5.517 1.00 95.88 189 LEU A CA 1
ATOM 1402 C C . LEU A 1 189 ? 8.160 -7.330 -5.668 1.00 95.88 189 LEU A C 1
ATOM 1404 O O . LEU A 1 189 ? 8.588 -7.740 -6.739 1.00 95.88 189 LEU A O 1
ATOM 1408 N N . GLY A 1 190 ? 8.941 -7.151 -4.598 1.00 93.50 190 GLY A N 1
ATOM 1409 C CA . GLY A 1 190 ? 10.364 -7.526 -4.579 1.00 93.50 190 GLY A CA 1
ATOM 1410 C C . GLY A 1 190 ? 11.306 -6.577 -5.330 1.00 93.50 190 GLY A C 1
ATOM 1411 O O . GLY A 1 190 ? 12.450 -6.947 -5.582 1.00 93.50 190 GLY A O 1
ATOM 1412 N N . GLU A 1 191 ? 10.829 -5.379 -5.674 1.00 94.56 191 GLU A N 1
ATOM 1413 C CA . GLU A 1 191 ? 11.598 -4.323 -6.337 1.00 94.56 191 GLU A CA 1
ATOM 1414 C C . GLU A 1 191 ? 12.438 -3.509 -5.339 1.00 94.56 191 GLU A C 1
ATOM 1416 O O . GLU A 1 191 ? 12.024 -3.307 -4.192 1.00 94.56 191 GLU A O 1
ATOM 1421 N N . LEU A 1 192 ? 13.586 -3.004 -5.792 1.00 92.75 192 LEU A N 1
ATOM 1422 C CA . LEU A 1 192 ? 14.445 -2.085 -5.041 1.00 92.75 192 LEU A CA 1
ATOM 1423 C C . LEU A 1 192 ? 14.670 -0.771 -5.797 1.00 92.75 192 LEU A C 1
ATOM 1425 O O . LEU A 1 192 ? 14.526 0.297 -5.197 1.00 92.75 192 LEU A O 1
ATOM 1429 N N . ALA A 1 193 ? 14.979 -0.829 -7.095 1.00 91.19 193 ALA A N 1
ATOM 1430 C CA . ALA A 1 193 ? 15.258 0.340 -7.923 1.00 91.19 193 ALA A CA 1
ATOM 1431 C C . ALA A 1 193 ? 14.553 0.239 -9.285 1.00 91.19 193 ALA A C 1
ATOM 1433 O O . ALA A 1 193 ? 14.875 -0.594 -10.118 1.00 91.19 193 ALA A O 1
ATOM 1434 N N . LEU A 1 194 ? 13.613 1.150 -9.552 1.00 88.94 194 LEU A N 1
ATOM 1435 C CA . LEU A 1 194 ? 12.802 1.135 -10.780 1.00 88.94 194 LEU A CA 1
ATOM 1436 C C . LEU A 1 194 ? 13.600 1.334 -12.080 1.00 88.94 194 LEU A C 1
ATOM 1438 O O . LEU A 1 194 ? 13.115 0.988 -13.157 1.00 88.94 194 LEU A O 1
ATOM 1442 N N . ASP A 1 195 ? 14.773 1.952 -11.998 1.00 88.06 195 ASP A N 1
ATOM 1443 C CA . ASP A 1 195 ? 15.613 2.339 -13.132 1.00 88.06 195 ASP A CA 1
ATOM 1444 C C . ASP A 1 195 ? 16.845 1.438 -13.319 1.00 88.06 195 ASP A C 1
ATOM 1446 O O . ASP A 1 195 ? 17.644 1.669 -14.229 1.00 88.06 195 ASP A O 1
ATOM 1450 N N . SER A 1 196 ? 16.993 0.393 -12.499 1.00 84.75 196 SER A N 1
ATOM 1451 C CA . SER A 1 196 ? 18.127 -0.526 -12.525 1.00 84.75 196 SER A CA 1
ATOM 1452 C C . SER A 1 196 ? 17.656 -1.971 -12.440 1.00 84.75 196 SER A C 1
ATOM 1454 O O . SER A 1 196 ?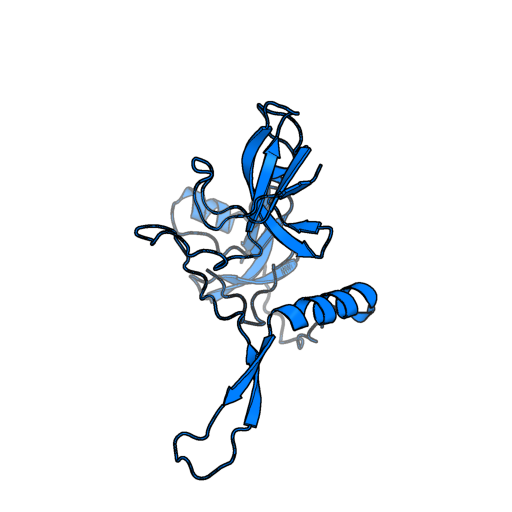 16.754 -2.305 -11.691 1.00 84.75 196 SER A O 1
ATOM 1456 N N . SER A 1 197 ? 18.310 -2.851 -13.191 1.00 83.81 197 SER A N 1
ATOM 1457 C CA . SER A 1 197 ? 18.151 -4.304 -13.055 1.00 83.81 197 SER A CA 1
ATOM 1458 C C . SER A 1 197 ? 19.436 -4.983 -12.575 1.00 83.81 197 SER A C 1
ATOM 1460 O O . SER A 1 197 ? 19.575 -6.198 -12.691 1.00 83.81 197 SER A O 1
ATOM 1462 N N . ASN A 1 198 ? 20.430 -4.196 -12.154 1.00 86.69 198 ASN A N 1
ATOM 1463 C CA . ASN A 1 198 ? 21.723 -4.676 -11.672 1.00 86.69 198 ASN A CA 1
ATOM 1464 C C . ASN A 1 198 ? 21.843 -4.422 -10.167 1.00 86.69 198 ASN A C 1
ATOM 1466 O O . ASN A 1 198 ? 22.732 -3.704 -9.706 1.00 86.69 198 ASN A O 1
ATOM 1470 N N . ASP A 1 199 ? 20.893 -4.965 -9.422 1.00 86.25 199 ASP A N 1
ATOM 1471 C CA . ASP A 1 199 ? 20.818 -4.905 -7.972 1.00 86.25 199 ASP A CA 1
ATOM 1472 C C . ASP A 1 199 ? 20.441 -6.283 -7.396 1.00 86.25 199 ASP A C 1
ATOM 1474 O O . ASP A 1 199 ? 20.456 -7.302 -8.087 1.00 86.25 199 ASP A O 1
ATOM 1478 N N . GLU A 1 200 ? 20.183 -6.338 -6.092 1.00 87.75 200 GLU A N 1
ATOM 1479 C CA . GLU A 1 200 ? 19.802 -7.572 -5.395 1.00 87.75 200 GLU A CA 1
ATOM 1480 C C . GLU A 1 200 ? 18.278 -7.808 -5.391 1.00 87.75 200 GLU A C 1
ATOM 1482 O O . GLU A 1 200 ? 17.784 -8.619 -4.593 1.00 87.75 200 GLU A O 1
ATOM 1487 N N . ALA A 1 201 ? 17.531 -7.080 -6.230 1.00 89.94 201 ALA A N 1
ATOM 1488 C CA . ALA A 1 201 ? 16.088 -7.208 -6.356 1.00 89.94 201 ALA A CA 1
ATOM 1489 C C . ALA A 1 201 ? 15.712 -8.383 -7.262 1.00 89.94 201 ALA A C 1
ATOM 1491 O O . ALA A 1 201 ? 16.408 -8.739 -8.212 1.00 89.94 201 ALA A O 1
ATOM 1492 N N . PHE A 1 202 ? 14.563 -8.980 -6.968 1.00 90.94 202 PHE A N 1
ATOM 1493 C CA . PHE A 1 202 ? 13.971 -10.037 -7.783 1.00 90.94 202 PHE A CA 1
ATOM 1494 C C . PHE A 1 202 ? 12.500 -9.682 -7.997 1.00 90.94 202 PHE A C 1
ATOM 1496 O O . PHE A 1 202 ? 11.636 -10.247 -7.323 1.00 90.94 202 PHE A O 1
ATOM 1503 N N . PRO A 1 203 ? 12.216 -8.679 -8.849 1.00 93.06 203 PRO A N 1
ATOM 1504 C CA . PRO A 1 203 ? 10.868 -8.174 -9.003 1.00 93.06 203 PRO A CA 1
ATOM 1505 C C . PRO A 1 203 ? 9.969 -9.186 -9.717 1.00 93.06 203 PRO A C 1
ATOM 1507 O O . PRO A 1 203 ? 10.334 -9.743 -10.754 1.00 93.06 203 PRO A O 1
ATOM 1510 N N . GLU A 1 204 ? 8.763 -9.374 -9.187 1.00 93.31 204 GLU A N 1
ATOM 1511 C CA . GLU A 1 204 ? 7.711 -10.190 -9.796 1.00 93.31 204 GLU A CA 1
ATOM 1512 C C . GLU A 1 204 ? 6.444 -9.357 -10.008 1.00 93.31 204 GLU A C 1
ATOM 1514 O O . GLU A 1 204 ? 6.013 -8.621 -9.115 1.00 93.31 204 GLU A O 1
ATOM 1519 N N . ASP A 1 205 ? 5.851 -9.493 -11.195 1.00 93.25 205 ASP A N 1
ATOM 1520 C CA . ASP A 1 205 ? 4.622 -8.810 -11.595 1.00 93.25 205 ASP A CA 1
ATOM 1521 C C . ASP A 1 205 ? 3.412 -9.752 -11.490 1.00 93.25 205 ASP A C 1
ATOM 1523 O O . ASP A 1 205 ? 3.415 -10.861 -12.027 1.00 93.25 205 ASP A O 1
ATOM 1527 N N . PHE A 1 206 ? 2.351 -9.274 -10.843 1.00 93.19 206 PHE A N 1
ATOM 1528 C CA . PHE A 1 206 ? 1.078 -9.968 -10.653 1.00 93.19 206 PHE A CA 1
ATOM 1529 C C . PHE A 1 206 ? -0.045 -9.146 -11.289 1.00 93.19 206 PHE A C 1
ATOM 1531 O O . PHE A 1 206 ? -0.184 -7.965 -10.972 1.00 93.19 206 PHE A O 1
ATOM 1538 N N . ALA A 1 207 ? -0.839 -9.758 -12.168 1.00 87.00 207 ALA A N 1
ATOM 1539 C CA . ALA A 1 207 ? -1.975 -9.134 -12.858 1.00 87.00 207 ALA A CA 1
ATOM 1540 C C . ALA A 1 207 ? -3.305 -9.796 -12.475 1.00 87.00 207 ALA A C 1
ATOM 1542 O O . ALA A 1 207 ? -3.296 -11.024 -12.221 1.00 87.00 207 ALA A O 1
#

Foldseek 3Di:
DDDPPDPPDDLADFQDWDAWPPPRAIFTWDFPVPAVVQVVCVVVVVDDFAFSHDDPPTTIGGHNPPDDDDDDDDPPPPPVPVVVPVVVVVVLVVLQLVQWDFDFDADPVNPDGTDGDTDGNPPDDPDVDPDPHDQDDQPNQQQKKFFWFADPPDTDRDFIFGNPDPPDTGGDPCSQADPVRGGGDKMKGQDRDPVDPPDPGDIDIDD

InterPro domains:
  IPR001254 Serine proteases, trypsin domain [PF00089] (130-198)
  IPR009003 Peptidase S1, PA clan [SSF50494] (116-199)
  IPR018114 Serine proteases, trypsin family, histidine active site [PS00134] (170-175)
  IPR022700 Proteinase, regulatory CLIP domain [SM00680] (18-64)
  IPR051333 CLIP domain-containing serine protease [PTHR24260] (68-197)

Radius of gyration: 23.11 Å; chains: 1; bounding box: 52×54×56 Å